Protein AF-A0A1Y4H4N3-F1 (afdb_monomer_lite)

pLDDT: mean 76.47, std 19.6, range [27.7, 98.31]

Secondary structure (DSSP, 8-state):
--SEEEEEE-SSEEEEEESTTGGGTEEEEEEEEE--TTT--EEEEEEEEEESSSTTSHHHHHHHHHTTHHHHHHHHHHHHHHHTT-SSPPPSEEEEEEE-GGGSTTSS--EEEEEEEEE-SSSSEEEEEEEEEEEE-TTS-EEEPTTPPPEEEEEEE-HHHHHHHHHHHHHHHHHHHHHHHTSTT-----TTS----PPP--PPPPPP------SEEEEEEESSSSSTTPPEEE-S-HHHHHHHHHHHHHHHHHTS-EEE-HHHHHHHHHHHHHT-SEEEEEEEEESS-TT-EEEEEEEEEE--

Radius of gyration: 23.4 Å; chains: 1; bounding box: 65×64×58 Å

Structure (mmCIF, N/CA/C/O backbone):
data_AF-A0A1Y4H4N3-F1
#
_entry.id   AF-A0A1Y4H4N3-F1
#
loop_
_atom_site.group_PDB
_atom_site.id
_atom_site.type_symbol
_atom_site.label_atom_id
_atom_site.label_alt_id
_atom_site.label_comp_id
_atom_site.label_asym_id
_atom_site.label_entity_id
_atom_site.label_seq_id
_atom_site.pdbx_PDB_ins_code
_atom_site.Cartn_x
_atom_site.Cartn_y
_atom_site.Cartn_z
_atom_site.occupancy
_atom_site.B_iso_or_equiv
_atom_site.auth_seq_id
_atom_site.auth_comp_id
_atom_site.auth_asym_id
_atom_site.auth_atom_id
_atom_site.pdbx_PDB_model_num
ATOM 1 N N . MET A 1 1 ? -13.561 9.405 -18.057 1.00 38.50 1 MET A N 1
ATOM 2 C CA . MET A 1 1 ? -12.371 8.625 -17.640 1.00 38.50 1 MET A CA 1
ATOM 3 C C . MET A 1 1 ? -12.570 8.293 -16.163 1.00 38.50 1 MET A C 1
ATOM 5 O O . MET A 1 1 ? -13.018 9.188 -15.460 1.00 38.50 1 MET A O 1
ATOM 9 N N . LYS A 1 2 ? -12.389 7.047 -15.693 1.00 42.72 2 LYS A N 1
ATOM 10 C CA . LYS A 1 2 ? -12.626 6.727 -14.267 1.00 42.72 2 LYS A CA 1
ATOM 11 C C . LYS A 1 2 ? -11.655 7.531 -13.389 1.00 42.72 2 LYS A C 1
ATOM 13 O O . LYS A 1 2 ? -10.465 7.555 -13.674 1.00 42.72 2 LYS A O 1
ATOM 18 N N . GLU A 1 3 ? -12.163 8.174 -12.338 1.00 61.72 3 GLU A N 1
ATOM 19 C CA . GLU A 1 3 ? -11.374 9.007 -11.405 1.00 61.72 3 GLU A CA 1
ATOM 20 C C . GLU A 1 3 ? -10.505 8.190 -10.426 1.00 61.72 3 GLU A C 1
ATOM 22 O O . GLU A 1 3 ? -9.708 8.748 -9.673 1.00 61.72 3 GLU A O 1
ATOM 27 N N . HIS A 1 4 ? -10.648 6.862 -10.426 1.00 71.12 4 HIS A N 1
ATOM 28 C CA . HIS A 1 4 ? -9.949 5.938 -9.536 1.00 71.12 4 HIS A CA 1
ATOM 29 C C . HIS A 1 4 ? -9.260 4.817 -10.328 1.00 71.12 4 HIS A C 1
ATOM 31 O O . HIS A 1 4 ? -9.762 4.366 -11.358 1.00 71.12 4 HIS A O 1
ATOM 37 N N . LEU A 1 5 ? -8.111 4.372 -9.820 1.00 75.06 5 LEU A N 1
ATOM 38 C CA . LEU A 1 5 ? -7.257 3.318 -10.376 1.00 75.06 5 LEU A CA 1
ATOM 39 C C . LEU A 1 5 ? -7.666 1.920 -9.896 1.00 75.06 5 LEU A C 1
ATOM 41 O O . LEU A 1 5 ? -7.438 0.930 -10.585 1.00 75.06 5 LEU A O 1
ATOM 45 N N . TRP A 1 6 ? -8.272 1.837 -8.713 1.00 89.00 6 TRP A N 1
ATOM 46 C CA . TRP A 1 6 ? -8.748 0.591 -8.120 1.00 89.00 6 TRP A CA 1
ATOM 47 C C . TRP A 1 6 ? -9.879 0.874 -7.133 1.00 89.00 6 TRP A C 1
ATOM 49 O O . TRP A 1 6 ? -9.906 1.933 -6.501 1.00 89.00 6 TRP A O 1
ATOM 59 N N . GLU A 1 7 ? -10.808 -0.065 -6.994 1.00 90.62 7 GLU A N 1
ATOM 60 C CA . GLU A 1 7 ? -11.868 -0.011 -5.993 1.00 90.62 7 GLU A CA 1
ATOM 61 C C . GLU A 1 7 ? -12.216 -1.410 -5.486 1.00 90.62 7 GLU A C 1
ATOM 63 O O . GLU A 1 7 ? -12.102 -2.394 -6.215 1.00 90.62 7 GLU A O 1
ATOM 68 N N . VAL A 1 8 ? -12.673 -1.484 -4.239 1.00 88.94 8 VAL A N 1
ATOM 69 C CA . VAL A 1 8 ? -13.230 -2.701 -3.647 1.00 88.94 8 VAL A CA 1
ATOM 70 C C . VAL A 1 8 ? -14.416 -2.352 -2.761 1.00 88.94 8 VAL A C 1
ATOM 72 O O . VAL A 1 8 ? -14.395 -1.352 -2.042 1.00 88.94 8 VAL A O 1
ATOM 75 N N . GLN A 1 9 ? -15.441 -3.199 -2.794 1.00 89.06 9 GLN A N 1
ATOM 76 C CA . GLN A 1 9 ? -16.693 -3.013 -2.072 1.00 89.06 9 GLN A CA 1
ATOM 77 C C . GLN A 1 9 ? -16.954 -4.214 -1.159 1.00 89.06 9 GLN A C 1
ATOM 79 O O . GLN A 1 9 ? -17.140 -5.336 -1.622 1.00 89.06 9 GLN A O 1
ATOM 84 N N . ALA A 1 10 ? -17.035 -3.958 0.143 1.00 89.25 10 ALA A N 1
ATOM 85 C CA . ALA A 1 10 ? -17.522 -4.899 1.141 1.00 89.25 10 ALA A CA 1
ATOM 86 C C . ALA A 1 10 ? -19.008 -4.639 1.457 1.00 89.25 10 ALA A C 1
ATOM 88 O O . ALA A 1 10 ? -19.635 -3.713 0.942 1.00 89.25 10 ALA A O 1
ATOM 89 N N . ALA A 1 11 ? -19.604 -5.443 2.341 1.00 89.31 11 ALA A N 1
ATOM 90 C CA . ALA A 1 11 ? -21.037 -5.353 2.644 1.00 89.31 11 ALA A CA 1
ATOM 91 C C . ALA A 1 11 ? -21.483 -3.988 3.218 1.00 89.31 11 ALA A C 1
ATOM 93 O O . ALA A 1 11 ? -22.616 -3.561 2.989 1.00 89.31 11 ALA A O 1
ATOM 94 N N . LYS A 1 12 ? -20.608 -3.317 3.981 1.00 93.19 12 LYS A N 1
ATOM 95 C CA . LYS A 1 12 ? -20.896 -2.064 4.712 1.00 93.19 12 LYS A CA 1
ATOM 96 C C . LYS A 1 12 ? -19.786 -1.013 4.595 1.00 93.19 12 LYS A C 1
ATOM 98 O O . LYS A 1 12 ? -19.736 -0.058 5.370 1.00 93.19 12 LYS A O 1
ATOM 103 N N . SER A 1 13 ? -18.856 -1.214 3.672 1.00 95.19 13 SER A N 1
ATOM 104 C CA . SER A 1 13 ? -17.744 -0.298 3.455 1.00 95.19 13 SER A CA 1
ATOM 105 C C . SER A 1 13 ? -17.132 -0.488 2.075 1.00 95.19 13 SER A C 1
ATOM 107 O O . SER A 1 13 ? -17.295 -1.542 1.463 1.00 95.19 13 SER A O 1
ATOM 109 N N . PHE A 1 14 ? -16.404 0.513 1.595 1.00 92.75 14 PHE A N 1
ATOM 110 C CA . PHE A 1 14 ? -15.595 0.404 0.387 1.00 92.75 14 PHE A CA 1
ATOM 111 C C . PHE A 1 14 ? -14.307 1.210 0.505 1.00 92.75 14 PHE A C 1
ATOM 113 O O . PHE A 1 14 ? -14.194 2.110 1.341 1.00 92.75 14 PHE A O 1
ATOM 120 N N . CYS A 1 15 ? -13.345 0.876 -0.350 1.00 94.94 15 CYS A N 1
ATOM 121 C CA . CYS A 1 15 ? -12.112 1.629 -0.532 1.00 94.94 15 CYS A CA 1
ATOM 122 C C . CYS A 1 15 ? -11.922 1.938 -2.018 1.00 94.94 15 CYS A C 1
ATOM 124 O O . CYS A 1 15 ? -12.120 1.063 -2.862 1.00 94.94 15 CYS A O 1
ATOM 126 N N . LYS A 1 16 ? -11.534 3.176 -2.332 1.00 94.31 16 LYS A N 1
ATOM 127 C CA . LYS A 1 16 ? -11.137 3.602 -3.679 1.00 94.31 16 LYS A CA 1
ATOM 128 C C . LYS A 1 16 ? -9.733 4.175 -3.652 1.00 94.31 16 LYS A C 1
ATOM 130 O O . LYS A 1 16 ? -9.434 5.022 -2.816 1.00 94.31 16 LYS A O 1
ATOM 135 N N . MET A 1 17 ? -8.913 3.764 -4.609 1.00 92.31 17 MET A N 1
ATOM 136 C CA . MET A 1 17 ? -7.597 4.334 -4.858 1.00 92.31 17 MET A CA 1
ATOM 137 C C . MET A 1 17 ? -7.683 5.362 -5.983 1.00 92.31 17 MET A C 1
ATOM 139 O O . MET A 1 17 ? -7.986 5.008 -7.122 1.00 92.31 17 MET A O 1
ATOM 143 N N . LYS A 1 18 ? -7.428 6.629 -5.668 1.00 86.69 18 LYS A N 1
ATOM 144 C CA . LYS A 1 18 ? -7.497 7.765 -6.593 1.00 86.69 18 LYS A CA 1
ATOM 145 C C . LYS A 1 18 ? -6.091 8.252 -6.953 1.00 86.69 18 LYS A C 1
ATOM 147 O O . LYS A 1 18 ? -5.116 7.955 -6.259 1.00 86.69 18 LYS A O 1
ATOM 152 N N . LYS A 1 19 ? -5.993 8.984 -8.062 1.00 76.12 19 LYS A N 1
ATOM 153 C CA . LYS A 1 19 ? -4.718 9.452 -8.633 1.00 76.12 19 LYS A CA 1
ATOM 154 C C . LYS A 1 19 ? -4.438 10.944 -8.448 1.00 76.12 19 LYS A C 1
ATOM 156 O O . LYS A 1 19 ? -3.368 11.424 -8.799 1.00 76.12 19 LYS A O 1
ATOM 161 N N . ASP A 1 20 ? -5.397 11.676 -7.902 1.00 78.75 20 ASP A N 1
ATOM 162 C CA . ASP A 1 20 ? -5.381 13.129 -7.729 1.00 78.75 20 ASP A CA 1
ATOM 163 C C . ASP A 1 20 ? -4.242 13.638 -6.831 1.00 78.75 20 ASP A C 1
ATOM 165 O O . ASP A 1 20 ? -3.895 14.811 -6.917 1.00 78.75 20 ASP A O 1
ATOM 169 N N . TRP A 1 21 ? -3.627 12.780 -6.006 1.00 81.56 21 TRP A N 1
ATOM 170 C CA . TRP A 1 21 ? -2.495 13.150 -5.139 1.00 81.56 21 TRP A CA 1
ATOM 171 C C . TRP A 1 21 ? -1.131 12.629 -5.613 1.00 81.56 21 TRP A C 1
ATOM 173 O O . TRP A 1 21 ? -0.135 12.801 -4.905 1.00 81.56 21 TRP A O 1
ATOM 183 N N . LEU A 1 22 ? -1.044 12.039 -6.813 1.00 72.81 22 LEU A N 1
ATOM 184 C CA . LEU A 1 22 ? 0.231 11.545 -7.350 1.00 72.81 22 LEU A CA 1
ATOM 185 C C . LEU A 1 22 ? 1.267 12.661 -7.535 1.00 72.81 22 LEU A C 1
ATOM 187 O O . LEU A 1 22 ? 2.446 12.433 -7.284 1.00 72.81 22 LEU A O 1
ATOM 191 N N . SER A 1 23 ? 0.840 13.879 -7.881 1.00 67.62 23 SER A N 1
ATOM 192 C CA . SER A 1 23 ? 1.694 15.081 -7.951 1.00 67.62 23 SER A CA 1
ATOM 193 C C . SER A 1 23 ? 2.349 15.465 -6.620 1.00 67.62 23 SER A C 1
ATOM 195 O O . SER A 1 23 ? 3.302 16.239 -6.608 1.00 67.62 23 SER A O 1
ATOM 197 N N . HIS A 1 24 ? 1.863 14.917 -5.507 1.00 73.44 24 HIS A N 1
ATOM 198 C CA . HIS A 1 24 ? 2.399 15.110 -4.160 1.00 73.44 24 HIS A CA 1
ATOM 199 C C . HIS A 1 24 ? 3.079 13.847 -3.622 1.00 73.44 24 HIS A C 1
ATOM 201 O O . HIS A 1 24 ? 3.170 13.659 -2.407 1.00 73.44 24 HIS A O 1
ATOM 207 N N . GLU A 1 25 ? 3.505 12.966 -4.528 1.00 75.69 25 GLU A N 1
ATOM 208 C CA . GLU A 1 25 ? 4.183 11.706 -4.231 1.00 75.69 25 GLU A CA 1
ATOM 209 C C . GLU A 1 25 ? 3.362 10.773 -3.324 1.00 75.69 25 GLU A C 1
ATOM 211 O O . GLU A 1 25 ? 3.897 10.076 -2.453 1.00 75.69 25 GLU A O 1
ATOM 216 N N . ARG A 1 26 ? 2.031 10.774 -3.482 1.00 85.50 26 ARG A N 1
ATOM 217 C CA . ARG A 1 26 ? 1.103 10.042 -2.609 1.00 85.50 26 ARG A CA 1
ATOM 218 C C . ARG A 1 26 ? 0.028 9.292 -3.385 1.00 85.50 26 ARG A C 1
ATOM 220 O O . ARG A 1 26 ? -0.532 9.790 -4.355 1.00 85.50 26 ARG A O 1
ATOM 227 N N . ILE A 1 27 ? -0.323 8.113 -2.880 1.00 90.69 27 ILE A N 1
ATOM 228 C CA . ILE A 1 27 ? -1.543 7.399 -3.253 1.00 90.69 27 ILE A CA 1
ATOM 229 C C . ILE A 1 27 ? -2.687 7.907 -2.383 1.00 90.69 27 ILE A C 1
ATOM 231 O O . ILE A 1 27 ? -2.616 7.813 -1.155 1.00 90.69 27 ILE A O 1
ATOM 235 N N . HIS A 1 28 ? -3.745 8.410 -3.015 1.00 92.69 28 HIS A N 1
ATOM 236 C CA . HIS A 1 28 ? -4.961 8.814 -2.323 1.00 92.69 28 HIS A CA 1
ATOM 237 C C . HIS A 1 28 ? -5.890 7.609 -2.148 1.00 92.69 28 HIS A C 1
ATOM 239 O O . HIS A 1 28 ? -6.250 6.942 -3.118 1.00 92.69 28 HIS A O 1
ATOM 245 N N . LEU A 1 29 ? -6.294 7.336 -0.908 1.00 96.06 29 LEU A N 1
ATOM 246 C CA . LEU A 1 29 ? -7.276 6.317 -0.564 1.00 96.06 29 LEU A CA 1
ATOM 247 C C . LEU A 1 29 ? -8.514 6.942 0.078 1.00 96.06 29 LEU A C 1
ATOM 249 O O . LEU A 1 29 ? -8.426 7.590 1.118 1.00 96.06 29 LEU A O 1
ATOM 253 N N . SER A 1 30 ? -9.673 6.669 -0.509 1.00 95.69 30 SER A N 1
ATOM 254 C CA . SER A 1 30 ? -10.982 7.079 -0.007 1.00 95.69 30 SER A CA 1
ATOM 255 C C . SER A 1 30 ? -11.673 5.884 0.632 1.00 95.69 30 SER A C 1
ATOM 257 O O . SER A 1 30 ? -12.038 4.931 -0.062 1.00 95.69 30 SER A O 1
ATOM 259 N N . PHE A 1 31 ? -11.821 5.916 1.955 1.00 98.00 31 PHE A N 1
ATOM 260 C CA . PHE A 1 31 ? -12.537 4.900 2.716 1.00 98.00 31 PHE A CA 1
ATOM 261 C C . PHE A 1 31 ? -13.914 5.417 3.092 1.00 98.00 31 PHE A C 1
ATOM 263 O O . PHE A 1 31 ? -14.038 6.490 3.680 1.00 98.00 31 PHE A O 1
ATOM 270 N N . VAL A 1 32 ? -14.943 4.618 2.829 1.00 95.94 32 VAL A N 1
ATOM 271 C CA . VAL A 1 32 ? -16.321 4.961 3.182 1.00 95.94 32 VAL A CA 1
ATOM 272 C C . VAL A 1 32 ? -16.962 3.811 3.937 1.00 95.94 32 VAL A C 1
ATOM 274 O O . VAL A 1 32 ? -16.859 2.654 3.534 1.00 95.94 32 VAL A O 1
ATOM 277 N N . LYS A 1 33 ? -17.644 4.136 5.033 1.00 96.62 33 LYS A N 1
ATOM 278 C CA . LYS A 1 33 ? -18.530 3.240 5.776 1.00 96.62 33 LYS A CA 1
ATOM 279 C C . LYS A 1 33 ? -19.971 3.640 5.500 1.00 96.62 33 LYS A C 1
ATOM 281 O O . LYS A 1 33 ? -20.293 4.827 5.494 1.00 96.62 33 LYS A O 1
ATOM 286 N N . HIS A 1 34 ? -20.838 2.658 5.301 1.00 94.75 34 HIS A N 1
ATOM 287 C CA . HIS A 1 34 ? -22.254 2.885 5.042 1.00 94.75 34 HIS A CA 1
ATOM 288 C C . HIS A 1 34 ? -23.134 1.826 5.712 1.00 94.75 34 HIS A C 1
ATOM 290 O O . HIS A 1 34 ? -22.679 0.728 6.037 1.00 94.75 34 HIS A O 1
ATOM 296 N N . SER A 1 35 ? -24.424 2.128 5.855 1.00 92.94 35 SER A N 1
ATOM 297 C CA . SER A 1 35 ? -25.395 1.261 6.538 1.00 92.94 35 SER A CA 1
ATOM 298 C C . SER A 1 35 ? -25.610 -0.099 5.854 1.00 92.94 35 SER A C 1
ATOM 300 O O . SER A 1 35 ? -26.009 -1.075 6.494 1.00 92.94 35 SER A O 1
ATOM 302 N N . GLY A 1 36 ? -25.282 -0.185 4.562 1.00 87.94 36 GLY A N 1
ATOM 303 C CA . GLY A 1 36 ? -25.469 -1.377 3.731 1.00 87.94 36 GLY A CA 1
ATOM 304 C C . GLY A 1 36 ? -26.781 -1.326 2.949 1.00 87.94 36 GLY A C 1
ATOM 305 O O . GLY A 1 36 ? -27.540 -0.361 3.032 1.00 87.94 36 GLY A O 1
ATOM 306 N N . LYS A 1 37 ? -27.037 -2.352 2.137 1.00 80.31 37 LYS A N 1
ATOM 307 C CA . LYS A 1 37 ? -28.272 -2.433 1.344 1.00 80.31 37 LYS A CA 1
ATOM 308 C C . LYS A 1 37 ? -29.509 -2.588 2.249 1.00 80.31 37 LYS A C 1
ATOM 310 O O . LYS A 1 37 ? -29.394 -3.217 3.301 1.00 80.31 37 LYS A O 1
ATOM 315 N N . PRO A 1 38 ? -30.684 -2.076 1.832 1.00 81.62 38 PRO A N 1
ATOM 316 C CA . PRO A 1 38 ? -30.957 -1.437 0.536 1.00 81.62 38 PRO A CA 1
ATOM 317 C C . PRO A 1 38 ? -30.680 0.077 0.487 1.00 81.62 38 PRO A C 1
ATOM 319 O O . PRO A 1 38 ? -30.369 0.580 -0.584 1.00 81.62 38 PRO A O 1
ATOM 322 N N . GLU A 1 39 ? -30.743 0.795 1.612 1.00 78.81 39 GLU A N 1
ATOM 323 C CA . GLU A 1 39 ? -30.705 2.272 1.627 1.00 78.81 39 GLU A CA 1
ATOM 324 C C . GLU A 1 39 ? -29.297 2.886 1.511 1.00 78.81 39 GLU A C 1
ATOM 326 O O . GLU A 1 39 ? -29.180 4.066 1.202 1.00 78.81 39 GLU A O 1
ATOM 331 N N . CYS A 1 40 ? -28.237 2.109 1.773 1.00 84.44 40 CYS A N 1
ATOM 332 C CA . CYS A 1 40 ? -26.819 2.466 1.627 1.00 84.44 40 CYS A CA 1
ATOM 333 C C . CYS A 1 40 ? -26.459 3.912 2.031 1.00 84.44 40 CYS A C 1
ATOM 335 O O . CYS A 1 40 ? -25.850 4.657 1.264 1.00 84.44 40 CYS A O 1
ATOM 337 N N . LYS A 1 41 ? -26.810 4.308 3.260 1.00 92.75 41 LYS A N 1
ATOM 338 C CA . LYS A 1 41 ? -26.522 5.647 3.797 1.00 92.75 41 LYS A CA 1
ATOM 339 C C . LYS A 1 41 ? -25.072 5.735 4.257 1.00 92.75 41 LYS A C 1
ATOM 341 O O . LYS A 1 41 ? -24.617 4.863 4.993 1.00 92.75 41 LYS A O 1
ATOM 346 N N . GLN A 1 42 ? -24.361 6.780 3.842 1.00 94.38 42 GLN A N 1
ATOM 347 C CA . GLN A 1 42 ? -22.992 7.053 4.282 1.00 94.38 42 GLN A CA 1
ATOM 348 C C . GLN A 1 42 ? -22.966 7.390 5.780 1.00 94.38 42 GLN A C 1
ATOM 350 O O . GLN A 1 42 ? -23.681 8.279 6.228 1.00 94.38 42 GLN A O 1
ATOM 355 N N . GLU A 1 43 ? -22.129 6.685 6.539 1.00 95.00 43 GLU A N 1
ATOM 356 C CA . GLU A 1 43 ? -21.972 6.856 7.989 1.00 95.00 43 GLU A CA 1
ATOM 357 C C . GLU A 1 43 ? -20.663 7.564 8.351 1.00 95.00 43 GLU A C 1
ATOM 359 O O . GLU A 1 43 ? -20.628 8.348 9.292 1.00 95.00 43 GLU A O 1
ATOM 364 N N . LEU A 1 44 ? -19.579 7.267 7.628 1.00 95.88 44 LEU A N 1
ATOM 365 C CA . LEU A 1 44 ? -18.256 7.837 7.876 1.00 95.88 44 LEU A CA 1
ATOM 366 C C . LEU A 1 44 ? -17.436 7.821 6.586 1.00 95.88 44 LEU A C 1
ATOM 368 O O . LEU A 1 44 ? -17.511 6.858 5.821 1.00 95.88 44 LEU A O 1
ATOM 372 N N . VAL A 1 45 ? -16.627 8.857 6.380 1.00 96.12 45 VAL A N 1
ATOM 373 C CA . VAL A 1 45 ? -15.648 8.937 5.291 1.00 96.12 45 VAL A CA 1
ATOM 374 C C . VAL A 1 45 ? -14.302 9.315 5.874 1.00 96.12 45 VAL A C 1
ATOM 376 O O . VAL A 1 45 ? -14.216 10.221 6.700 1.00 96.12 45 VAL A O 1
ATOM 379 N N . ILE A 1 46 ? -13.253 8.624 5.437 1.00 96.12 46 ILE A N 1
ATOM 380 C CA . ILE A 1 46 ? -11.878 8.987 5.751 1.00 96.12 46 ILE A CA 1
ATOM 381 C C . ILE A 1 46 ? -11.076 8.976 4.451 1.00 96.12 46 ILE A C 1
ATOM 383 O O . ILE A 1 46 ? -10.818 7.918 3.879 1.00 96.12 46 ILE A O 1
ATOM 387 N N . GLU A 1 47 ? -10.647 10.159 4.018 1.00 93.88 47 GLU A N 1
ATOM 388 C CA . GLU A 1 47 ? -9.663 10.320 2.949 1.00 93.88 47 GLU A CA 1
ATOM 389 C C . GLU A 1 47 ? -8.259 10.263 3.565 1.00 93.88 47 GLU A C 1
ATOM 391 O O . GLU A 1 47 ? -7.934 11.039 4.466 1.00 93.88 47 GLU A O 1
ATOM 396 N N . GLY A 1 48 ? -7.426 9.329 3.116 1.00 92.06 48 GLY A N 1
ATOM 397 C CA . GLY A 1 48 ? -6.067 9.130 3.609 1.00 92.06 48 GLY A CA 1
ATOM 398 C C . GLY A 1 48 ? -5.046 9.053 2.482 1.00 92.06 48 GLY A C 1
ATOM 399 O O . GLY A 1 48 ? -5.384 8.809 1.328 1.00 92.06 48 GLY A O 1
ATOM 400 N N . ALA A 1 49 ? -3.778 9.262 2.827 1.00 90.00 49 ALA A N 1
ATOM 401 C CA . ALA A 1 49 ? -2.665 9.191 1.889 1.00 90.00 49 ALA A CA 1
ATOM 402 C C . ALA A 1 49 ? -1.658 8.137 2.336 1.00 90.00 49 ALA A C 1
ATOM 404 O O . ALA A 1 49 ? -1.295 8.104 3.511 1.00 90.00 49 ALA A O 1
ATOM 405 N N . ILE A 1 50 ? -1.128 7.374 1.386 1.00 92.81 50 ILE A N 1
ATOM 406 C CA . ILE A 1 50 ? 0.098 6.590 1.570 1.00 92.81 50 ILE A CA 1
ATOM 407 C C . ILE A 1 50 ? 1.190 7.271 0.744 1.00 92.81 50 ILE A C 1
ATOM 409 O O . ILE A 1 50 ? 0.956 7.602 -0.418 1.00 92.81 50 ILE A O 1
ATOM 413 N N . LYS A 1 51 ? 2.372 7.508 1.321 1.00 87.12 51 LYS A N 1
ATOM 414 C CA . LYS A 1 51 ? 3.536 7.980 0.547 1.00 87.12 51 LYS A CA 1
ATOM 415 C C . LYS A 1 51 ? 3.874 6.960 -0.542 1.00 87.12 51 LYS A C 1
ATOM 417 O O . LYS A 1 51 ? 3.727 5.766 -0.307 1.00 87.12 51 LYS A O 1
ATOM 422 N N . LEU A 1 52 ? 4.328 7.387 -1.717 1.00 79.56 52 LEU A N 1
ATOM 423 C CA . LEU A 1 52 ? 4.751 6.450 -2.764 1.00 79.56 52 LEU A CA 1
ATOM 424 C C . LEU A 1 52 ? 5.979 5.647 -2.318 1.00 79.56 52 LEU A C 1
ATOM 426 O O . LEU A 1 52 ? 5.939 4.416 -2.295 1.00 79.56 52 LEU A O 1
ATOM 430 N N . ALA A 1 53 ? 7.040 6.350 -1.924 1.00 75.19 53 ALA A N 1
ATOM 431 C CA . ALA A 1 53 ? 8.314 5.775 -1.506 1.00 75.19 53 ALA A CA 1
ATOM 432 C C . ALA A 1 53 ? 8.432 5.637 0.023 1.00 75.19 53 ALA A C 1
ATOM 434 O O . ALA A 1 53 ? 7.599 6.140 0.779 1.00 75.19 53 ALA A O 1
ATOM 435 N N . GLY A 1 54 ? 9.503 4.974 0.468 1.00 70.88 54 GLY A N 1
ATOM 436 C CA . GLY A 1 54 ? 9.808 4.740 1.881 1.00 70.88 54 GLY A CA 1
ATOM 437 C C . GLY A 1 54 ? 9.439 3.336 2.361 1.00 70.88 54 GLY A C 1
ATOM 438 O O . GLY A 1 54 ? 8.732 2.582 1.690 1.00 70.88 54 GLY A O 1
ATOM 439 N N . THR A 1 55 ? 9.935 2.974 3.544 1.00 74.69 55 THR A N 1
ATOM 440 C CA . THR A 1 55 ? 9.677 1.666 4.171 1.00 74.69 55 THR A CA 1
ATOM 441 C C . THR A 1 55 ? 8.211 1.497 4.579 1.00 74.69 55 THR A C 1
ATOM 443 O O . THR A 1 55 ? 7.689 0.386 4.549 1.00 74.69 55 THR A O 1
ATOM 446 N N . ASP A 1 56 ? 7.525 2.595 4.885 1.00 82.69 56 ASP A N 1
ATOM 447 C CA . ASP A 1 56 ? 6.084 2.694 5.139 1.00 82.69 56 ASP A CA 1
ATOM 448 C C . ASP A 1 56 ? 5.299 3.195 3.906 1.00 82.69 56 ASP A C 1
ATOM 450 O O . ASP A 1 56 ? 4.148 3.632 4.019 1.00 82.69 56 ASP A O 1
ATOM 454 N N . GLY A 1 57 ? 5.920 3.144 2.723 1.00 87.12 57 GLY A N 1
ATOM 455 C CA . GLY A 1 57 ? 5.361 3.608 1.457 1.00 87.12 57 GLY A CA 1
ATOM 456 C C . GLY A 1 57 ? 4.594 2.541 0.672 1.00 87.12 57 GLY A C 1
ATOM 457 O O . GLY A 1 57 ? 4.736 1.332 0.880 1.00 87.12 57 GLY A O 1
ATOM 458 N N . ALA A 1 58 ? 3.791 3.002 -0.284 1.00 92.38 58 ALA A N 1
ATOM 459 C CA . ALA A 1 58 ? 2.937 2.181 -1.130 1.00 92.38 58 ALA A CA 1
ATOM 460 C C . ALA A 1 58 ? 3.750 1.217 -2.006 1.00 92.38 58 ALA A C 1
ATOM 462 O O . ALA A 1 58 ? 3.370 0.054 -2.137 1.00 92.38 58 ALA A O 1
ATOM 463 N N . VAL A 1 59 ? 4.885 1.658 -2.562 1.00 86.06 59 VAL A N 1
ATOM 464 C CA . VAL A 1 59 ? 5.751 0.803 -3.394 1.00 86.06 59 VAL A CA 1
ATOM 465 C C . VAL A 1 59 ? 6.300 -0.371 -2.580 1.00 86.06 59 VAL A C 1
ATOM 467 O O . VAL A 1 59 ? 6.240 -1.512 -3.039 1.00 86.06 59 VAL A O 1
ATOM 470 N N . ASN A 1 60 ? 6.744 -0.134 -1.339 1.00 87.69 60 ASN A N 1
ATOM 471 C CA . ASN A 1 60 ? 7.192 -1.218 -0.463 1.00 87.69 60 ASN A CA 1
ATOM 472 C C . ASN A 1 60 ? 6.041 -2.169 -0.101 1.00 87.69 60 ASN A C 1
ATOM 474 O O . ASN A 1 60 ? 6.211 -3.386 -0.129 1.00 87.69 60 ASN A O 1
ATOM 478 N N . LEU A 1 61 ? 4.848 -1.642 0.187 1.00 95.06 61 LEU A N 1
ATOM 479 C CA . LEU A 1 61 ? 3.674 -2.484 0.418 1.00 95.06 61 LEU A CA 1
ATOM 480 C C . LEU A 1 61 ? 3.367 -3.378 -0.792 1.00 95.06 61 LEU A C 1
ATOM 482 O O . LEU A 1 61 ? 3.151 -4.579 -0.621 1.00 95.06 61 LEU A O 1
ATOM 486 N N . SER A 1 62 ? 3.383 -2.813 -2.001 1.00 91.25 62 SER A N 1
ATOM 487 C CA . SER A 1 62 ? 3.175 -3.570 -3.237 1.00 91.25 62 SER A CA 1
ATOM 488 C C . SER A 1 62 ? 4.210 -4.688 -3.384 1.00 91.25 62 SER A C 1
ATOM 490 O O . SER A 1 62 ? 3.842 -5.851 -3.565 1.00 91.25 62 SER A O 1
ATOM 492 N N . TYR A 1 63 ? 5.490 -4.378 -3.163 1.00 83.69 63 TYR A N 1
ATOM 493 C CA . TYR A 1 63 ? 6.568 -5.366 -3.154 1.00 83.69 63 TYR A CA 1
ATOM 494 C C . TYR A 1 63 ? 6.316 -6.500 -2.149 1.00 83.69 63 TYR A C 1
ATOM 496 O O . TYR A 1 63 ? 6.413 -7.681 -2.494 1.00 83.69 63 TYR A O 1
ATOM 504 N N . LEU A 1 64 ? 5.948 -6.172 -0.905 1.00 86.12 64 LEU A N 1
ATOM 505 C CA . LEU A 1 64 ? 5.660 -7.172 0.125 1.00 86.12 64 LEU A CA 1
ATOM 506 C C . LEU A 1 64 ? 4.509 -8.099 -0.289 1.00 86.12 64 LEU A C 1
ATOM 508 O O . LEU A 1 64 ? 4.582 -9.304 -0.037 1.00 86.12 64 LEU A O 1
ATOM 512 N N . ILE A 1 65 ? 3.465 -7.561 -0.923 1.00 88.75 65 ILE A N 1
ATOM 513 C CA . ILE A 1 65 ? 2.314 -8.335 -1.405 1.00 88.75 65 ILE A CA 1
ATOM 514 C C . ILE A 1 65 ? 2.735 -9.256 -2.555 1.00 88.75 65 ILE A C 1
ATOM 516 O O . ILE A 1 65 ? 2.559 -10.471 -2.461 1.00 88.75 65 ILE A O 1
ATOM 520 N N . LEU A 1 66 ? 3.320 -8.695 -3.617 1.00 81.19 66 LEU A N 1
ATOM 521 C CA . LEU A 1 66 ? 3.590 -9.408 -4.870 1.00 81.19 66 LEU A CA 1
ATOM 522 C C . LEU A 1 66 ? 4.677 -10.479 -4.731 1.00 81.19 66 LEU A C 1
ATOM 524 O O . LEU A 1 66 ? 4.621 -11.504 -5.404 1.00 81.19 66 LEU A O 1
ATOM 528 N N . THR A 1 67 ? 5.629 -10.293 -3.815 1.00 79.00 67 THR A N 1
ATOM 529 C CA . THR A 1 67 ? 6.658 -11.304 -3.506 1.00 79.00 67 THR A CA 1
ATOM 530 C C . THR A 1 67 ? 6.184 -12.386 -2.531 1.00 79.00 67 THR A C 1
ATOM 532 O O . THR A 1 67 ? 6.947 -13.285 -2.172 1.00 79.00 67 THR A O 1
ATOM 535 N N . GLY A 1 68 ? 4.949 -12.292 -2.026 1.00 80.00 68 GLY A N 1
ATOM 536 C CA . GLY A 1 68 ? 4.421 -13.183 -0.992 1.00 80.00 68 GLY A CA 1
ATOM 537 C C . GLY A 1 68 ? 5.049 -12.984 0.395 1.00 80.00 68 GLY A C 1
ATOM 538 O O . GLY A 1 68 ? 4.735 -13.732 1.324 1.00 80.00 68 GLY A O 1
ATOM 539 N N . ARG A 1 69 ? 5.913 -11.977 0.586 1.00 89.19 69 ARG A N 1
ATOM 540 C CA . ARG A 1 69 ? 6.516 -11.664 1.893 1.00 89.19 69 ARG A CA 1
ATOM 541 C C . ARG A 1 69 ? 5.468 -11.241 2.919 1.00 89.19 69 ARG A C 1
ATOM 543 O O . ARG A 1 69 ? 5.563 -11.657 4.069 1.00 89.19 69 ARG A O 1
ATOM 550 N N . LEU A 1 70 ? 4.438 -10.496 2.514 1.00 92.44 70 LEU A N 1
ATOM 551 C CA . LEU A 1 70 ? 3.357 -10.079 3.409 1.00 92.44 70 LEU A CA 1
ATOM 552 C C . LEU A 1 70 ? 2.594 -11.283 3.980 1.00 92.44 70 LEU A C 1
ATOM 554 O O . LEU A 1 70 ? 2.211 -11.278 5.147 1.00 92.44 70 LEU A O 1
ATOM 558 N N . ARG A 1 71 ? 2.429 -12.352 3.189 1.00 91.50 71 ARG A N 1
ATOM 559 C CA . ARG A 1 71 ? 1.840 -13.610 3.666 1.00 91.50 71 ARG A CA 1
ATOM 560 C C . ARG A 1 71 ? 2.713 -14.268 4.734 1.00 91.50 71 ARG A C 1
ATOM 562 O O . ARG A 1 71 ? 2.189 -14.652 5.775 1.00 91.50 71 ARG A O 1
ATOM 569 N N . LYS A 1 72 ? 4.031 -14.325 4.525 1.00 92.88 72 LYS A N 1
ATOM 570 C CA . LYS A 1 72 ? 4.971 -14.838 5.539 1.00 92.88 72 LYS A CA 1
ATOM 571 C C . LYS A 1 72 ? 4.932 -13.999 6.820 1.00 92.88 72 LYS A C 1
ATOM 573 O O . LYS A 1 72 ? 4.903 -14.555 7.912 1.00 92.88 72 LYS A O 1
ATOM 578 N N . ILE A 1 73 ? 4.860 -12.669 6.699 1.00 94.62 73 ILE A N 1
ATOM 579 C CA . ILE A 1 73 ? 4.677 -11.760 7.845 1.00 94.62 73 ILE A CA 1
ATOM 580 C C . ILE A 1 73 ? 3.372 -12.087 8.583 1.00 94.62 73 ILE A C 1
ATOM 582 O O . ILE A 1 73 ? 3.370 -12.166 9.808 1.00 94.62 73 ILE A O 1
ATOM 586 N N . ALA A 1 74 ? 2.278 -12.329 7.858 1.00 95.31 74 ALA A N 1
ATOM 587 C CA . ALA A 1 74 ? 0.999 -12.690 8.462 1.00 95.31 74 ALA A CA 1
ATOM 588 C C . ALA A 1 74 ? 1.056 -14.017 9.229 1.00 95.31 74 ALA A C 1
ATOM 590 O O . ALA A 1 74 ? 0.528 -14.102 10.336 1.00 95.31 74 ALA A O 1
ATOM 591 N N . GLU A 1 75 ? 1.703 -15.038 8.669 1.00 94.81 75 GLU A N 1
ATOM 592 C CA . GLU A 1 75 ? 1.895 -16.339 9.320 1.00 94.81 75 GLU A CA 1
ATOM 593 C C . GLU A 1 75 ? 2.725 -16.202 10.607 1.00 94.81 75 GLU A C 1
ATOM 595 O O . GLU A 1 75 ? 2.308 -16.694 11.658 1.00 94.81 75 GLU A O 1
ATOM 600 N N . MET A 1 76 ? 3.838 -15.458 10.560 1.00 95.75 76 MET A N 1
ATOM 601 C CA . MET A 1 76 ? 4.668 -15.183 11.741 1.00 95.75 76 MET A CA 1
ATOM 602 C C . MET A 1 76 ? 3.890 -14.426 12.823 1.00 95.75 76 MET A C 1
ATOM 604 O O . MET A 1 76 ? 3.829 -14.877 13.964 1.00 95.75 76 MET A O 1
ATOM 608 N N . LYS A 1 77 ? 3.214 -13.327 12.468 1.00 95.06 77 LYS A N 1
ATOM 609 C CA . LYS A 1 77 ? 2.465 -12.517 13.441 1.00 95.06 77 LYS A CA 1
ATOM 610 C C . LYS A 1 77 ? 1.275 -13.257 14.049 1.00 95.06 77 LYS A C 1
ATOM 612 O O . LYS A 1 77 ? 0.972 -13.057 15.220 1.00 95.06 77 LYS A O 1
ATOM 617 N N . LYS A 1 78 ? 0.607 -14.135 13.292 1.00 94.31 78 LYS A N 1
ATOM 618 C CA . LYS A 1 78 ? -0.446 -15.012 13.836 1.00 94.31 78 LYS A CA 1
ATOM 619 C C . LYS A 1 78 ? 0.112 -15.962 14.895 1.00 94.31 78 LYS A C 1
ATOM 621 O O . LYS A 1 78 ? -0.526 -16.146 15.928 1.00 94.31 78 LYS A O 1
ATOM 626 N N . LYS A 1 79 ? 1.294 -16.535 14.651 1.00 94.69 79 LYS A N 1
ATOM 627 C CA . LYS A 1 79 ? 1.975 -17.403 15.615 1.00 94.69 79 LYS A CA 1
ATOM 628 C C . LYS A 1 79 ? 2.354 -16.634 16.883 1.00 94.69 79 LYS A C 1
ATOM 630 O O . LYS A 1 79 ? 1.995 -17.066 17.972 1.00 94.69 79 LYS A O 1
ATOM 635 N N . GLU A 1 80 ? 2.974 -15.464 16.740 1.00 94.94 80 GLU A N 1
ATOM 636 C CA . GLU A 1 80 ? 3.332 -14.608 17.880 1.00 94.94 80 GLU A CA 1
ATOM 637 C C . GLU A 1 80 ? 2.109 -14.177 18.701 1.00 94.94 80 GLU A C 1
ATOM 639 O O . GLU A 1 80 ? 2.153 -14.186 19.930 1.00 94.94 80 GLU A O 1
ATOM 644 N N . ALA A 1 81 ? 1.005 -13.817 18.041 1.00 93.56 81 ALA A N 1
ATOM 645 C CA . ALA A 1 81 ? -0.230 -13.443 18.723 1.00 93.56 81 ALA A CA 1
ATOM 646 C C . ALA A 1 81 ? -0.813 -14.621 19.519 1.00 93.56 81 ALA A C 1
ATOM 648 O O . ALA A 1 81 ? -1.260 -14.431 20.649 1.00 93.56 81 ALA A O 1
ATOM 649 N N . ALA A 1 82 ? -0.765 -15.841 18.971 1.00 93.06 82 ALA A N 1
ATOM 650 C CA . ALA A 1 82 ? -1.197 -17.044 19.677 1.00 93.06 82 ALA A CA 1
ATOM 651 C C . ALA A 1 82 ? -0.311 -17.344 20.899 1.00 93.06 82 ALA A C 1
ATOM 653 O O . ALA A 1 82 ? -0.835 -17.608 21.980 1.00 93.06 82 ALA A O 1
ATOM 654 N N . GLU A 1 83 ? 1.013 -17.238 20.755 1.00 95.06 83 GLU A N 1
ATOM 655 C CA . GLU A 1 83 ? 1.979 -17.419 21.850 1.00 95.06 83 GLU A CA 1
ATOM 656 C C . GLU A 1 83 ? 1.775 -16.392 22.974 1.00 95.06 83 GLU A C 1
ATOM 658 O O . GLU A 1 83 ? 1.810 -16.741 24.152 1.00 95.06 83 GLU A O 1
ATOM 663 N N . LYS A 1 84 ? 1.490 -15.134 22.619 1.00 94.44 84 LYS A N 1
ATOM 664 C CA . LYS A 1 84 ? 1.208 -14.043 23.567 1.00 94.44 84 LYS A CA 1
ATOM 665 C C . LYS A 1 84 ? -0.246 -14.016 24.060 1.00 94.44 84 LYS A C 1
ATOM 667 O O . LYS A 1 84 ? -0.615 -13.087 24.774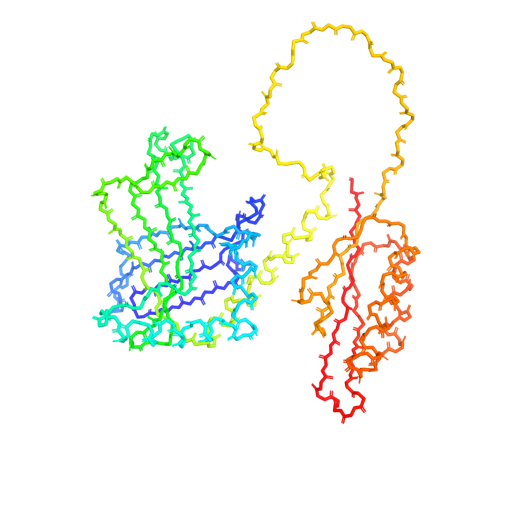 1.00 94.44 84 LYS A O 1
ATOM 672 N N . GLN A 1 85 ? -1.081 -14.981 23.656 1.00 91.50 85 GLN A N 1
ATOM 673 C CA . GLN A 1 85 ? -2.525 -15.025 23.939 1.00 91.50 85 GLN A CA 1
ATOM 674 C C . GLN A 1 85 ? -3.257 -13.712 23.596 1.00 91.50 85 GLN A C 1
ATOM 676 O O . GLN A 1 85 ? -4.215 -13.300 24.254 1.00 91.50 85 GLN A O 1
ATOM 681 N N . GLN A 1 86 ? -2.802 -13.029 22.547 1.00 90.06 86 GLN A N 1
ATOM 682 C CA . GLN A 1 86 ? -3.382 -11.780 22.081 1.00 90.06 86 GLN A CA 1
ATOM 683 C C . GLN A 1 86 ? -4.638 -12.051 21.257 1.00 90.06 86 GLN A C 1
ATOM 685 O O . GLN A 1 86 ? -4.653 -12.867 20.336 1.00 90.06 86 GLN A O 1
ATOM 690 N N . ARG A 1 87 ? -5.704 -11.299 21.550 1.00 84.88 87 ARG A N 1
ATOM 691 C CA . ARG A 1 87 ? -6.971 -11.389 20.811 1.00 84.88 87 ARG A CA 1
ATOM 692 C C . ARG A 1 87 ? -6.847 -10.937 19.352 1.00 84.88 87 ARG A C 1
ATOM 694 O O . ARG A 1 87 ? -7.602 -11.410 18.506 1.00 84.88 87 ARG A O 1
ATOM 701 N N . TYR A 1 88 ? -5.945 -10.001 19.068 1.00 85.06 88 TYR A N 1
ATOM 702 C CA . TYR A 1 88 ? -5.777 -9.404 17.747 1.00 85.06 88 TYR A CA 1
ATOM 703 C C . TYR A 1 88 ? -4.323 -9.495 17.307 1.00 85.06 88 TYR A C 1
ATOM 705 O O . TYR A 1 88 ? -3.418 -9.273 18.104 1.00 85.06 88 TYR A O 1
ATOM 713 N N . VAL A 1 89 ? -4.129 -9.806 16.028 1.00 92.12 89 VAL A N 1
ATOM 714 C CA . VAL A 1 89 ? -2.812 -9.820 15.394 1.00 92.12 89 VAL A CA 1
ATOM 715 C C . VAL A 1 89 ? -2.394 -8.384 15.096 1.00 92.12 89 VAL A C 1
ATOM 717 O O . VAL A 1 89 ? -3.200 -7.606 14.576 1.00 92.12 89 VAL A O 1
ATOM 720 N N . ASP A 1 90 ? -1.138 -8.050 15.382 1.00 94.38 90 ASP A N 1
ATOM 721 C CA . ASP A 1 90 ? -0.578 -6.749 15.025 1.00 94.38 90 ASP A CA 1
ATOM 722 C C . ASP A 1 90 ? -0.682 -6.485 13.511 1.00 94.38 90 ASP A C 1
ATOM 724 O O . ASP A 1 90 ? -0.581 -7.422 12.709 1.00 94.38 90 ASP A O 1
ATOM 728 N N . PRO A 1 91 ? -0.827 -5.215 13.086 1.00 96.94 91 PRO A N 1
ATOM 729 C CA . PRO A 1 91 ? -0.875 -4.861 11.672 1.00 96.94 91 PRO A CA 1
ATOM 730 C C . PRO A 1 91 ? 0.287 -5.447 10.864 1.00 96.94 91 PRO A C 1
ATOM 732 O O . PRO A 1 91 ? 1.437 -5.414 11.298 1.00 96.94 91 PRO A O 1
ATOM 735 N N . LEU A 1 92 ? 0.004 -5.961 9.669 1.00 97.56 92 LEU A N 1
ATOM 736 C CA . LEU A 1 92 ? 1.008 -6.506 8.749 1.00 97.56 92 LEU A CA 1
ATOM 737 C C . LEU A 1 92 ? 1.861 -5.405 8.121 1.00 97.56 92 LEU A C 1
ATOM 739 O O . LEU A 1 92 ? 3.037 -5.609 7.838 1.00 97.56 92 LEU A O 1
ATOM 743 N N . PHE A 1 93 ? 1.239 -4.250 7.914 1.00 97.88 93 PHE A N 1
ATOM 744 C CA . PHE A 1 93 ? 1.836 -3.041 7.377 1.00 97.88 93 PHE A CA 1
ATOM 745 C C . PHE A 1 93 ? 1.075 -1.840 7.931 1.00 97.88 93 PHE A C 1
ATOM 747 O O . PHE A 1 93 ? -0.150 -1.911 8.072 1.00 97.88 93 PHE A O 1
ATOM 754 N N . THR A 1 94 ? 1.783 -0.749 8.204 1.00 96.75 94 THR A N 1
ATOM 755 C CA . THR A 1 94 ? 1.204 0.541 8.583 1.00 96.75 94 THR A CA 1
ATOM 756 C C . THR A 1 94 ? 1.873 1.661 7.798 1.00 96.75 94 THR A C 1
ATOM 758 O O . THR A 1 94 ? 3.069 1.615 7.528 1.00 96.75 94 THR A O 1
ATOM 761 N N . SER A 1 95 ? 1.089 2.675 7.446 1.00 94.94 95 SER A N 1
ATOM 762 C CA . SER A 1 95 ? 1.572 3.942 6.904 1.00 94.94 95 SER A CA 1
ATOM 763 C C . SER A 1 95 ? 0.892 5.069 7.659 1.00 94.94 95 SER A C 1
ATOM 765 O O . SER A 1 95 ? -0.340 5.131 7.721 1.00 94.94 95 SER A O 1
ATOM 767 N N . MET A 1 96 ? 1.698 5.923 8.282 1.00 91.81 96 MET A N 1
ATOM 768 C CA . MET A 1 96 ? 1.217 7.006 9.131 1.00 91.81 96 MET A CA 1
ATOM 769 C C . MET A 1 96 ? 1.325 8.343 8.409 1.00 91.81 96 MET A C 1
ATOM 771 O O . MET A 1 96 ? 2.254 8.610 7.644 1.00 91.81 96 MET A O 1
ATOM 775 N N . GLY A 1 97 ? 0.375 9.221 8.688 1.00 87.38 97 GLY A N 1
ATOM 776 C CA . GLY A 1 97 ? 0.372 10.568 8.155 1.00 87.38 97 GLY A CA 1
ATOM 777 C C . GLY A 1 97 ? -0.720 11.408 8.785 1.00 87.38 97 GLY A C 1
ATOM 778 O O . GLY A 1 97 ? -1.183 11.152 9.895 1.00 87.38 97 GLY A O 1
ATOM 779 N N . GLY A 1 98 ? -1.137 12.438 8.063 1.00 87.19 98 GLY A N 1
ATOM 780 C CA . GLY A 1 98 ? -2.145 13.346 8.566 1.00 87.19 98 GLY A CA 1
ATOM 781 C C . GLY A 1 98 ? -2.169 14.670 7.829 1.00 87.19 98 GLY A C 1
ATOM 782 O O . GLY A 1 98 ? -1.480 14.861 6.826 1.00 87.19 98 GLY A O 1
ATOM 783 N N . THR A 1 99 ? -2.966 15.583 8.363 1.00 86.56 99 THR A N 1
ATOM 784 C CA . THR A 1 99 ? -3.067 16.965 7.907 1.00 86.56 99 THR A CA 1
ATOM 785 C C . THR A 1 99 ? -2.639 17.867 9.056 1.00 86.56 99 THR A C 1
ATOM 787 O O . THR A 1 99 ? -3.228 17.799 10.131 1.00 86.56 99 THR A O 1
ATOM 790 N N . VAL A 1 100 ? -1.604 18.680 8.838 1.00 86.75 100 VAL A N 1
ATOM 791 C CA . VAL A 1 100 ? -1.196 19.732 9.783 1.00 86.75 100 VAL A CA 1
ATOM 792 C C . VAL A 1 100 ? -2.223 20.864 9.791 1.00 86.75 100 VAL A C 1
ATOM 794 O O . VAL A 1 100 ? -2.896 21.083 8.782 1.00 86.75 100 VAL A O 1
ATOM 797 N N . ALA A 1 101 ? -2.290 21.627 10.885 1.00 83.81 101 ALA A N 1
ATOM 798 C CA . ALA A 1 101 ? -3.245 22.727 11.048 1.00 83.81 101 ALA A CA 1
ATOM 799 C C . ALA A 1 101 ? -3.223 23.725 9.877 1.00 83.81 101 ALA A C 1
ATOM 801 O O . ALA A 1 101 ? -4.273 24.062 9.341 1.00 83.81 101 ALA A O 1
ATOM 802 N N . SER A 1 102 ? -2.042 24.098 9.374 1.00 81.56 102 SER A N 1
ATOM 803 C CA . SER A 1 102 ? -1.907 25.039 8.248 1.00 81.56 102 SER A CA 1
ATOM 804 C C . SER A 1 102 ? -2.490 24.546 6.917 1.00 81.56 102 SER A C 1
ATOM 806 O O . SER A 1 102 ? -2.713 25.349 6.016 1.00 81.56 102 SER A O 1
ATOM 808 N N . ARG A 1 103 ? -2.729 23.236 6.774 1.00 79.81 103 ARG A N 1
ATOM 809 C CA . ARG A 1 103 ? -3.334 22.612 5.583 1.00 79.81 103 ARG A CA 1
ATOM 810 C C . ARG A 1 103 ? -4.755 22.103 5.847 1.00 79.81 103 ARG A C 1
ATOM 812 O O . ARG A 1 103 ? -5.341 21.455 4.982 1.00 79.81 103 ARG A O 1
ATOM 819 N N . SER A 1 104 ? -5.282 22.326 7.048 1.00 81.12 104 SER A N 1
ATOM 820 C CA . SER A 1 104 ? -6.648 21.957 7.410 1.00 81.12 104 SER A CA 1
ATOM 821 C C . SER A 1 104 ? -7.645 22.988 6.881 1.00 81.12 104 SER A C 1
ATOM 823 O O . SER A 1 104 ? -7.302 24.153 6.689 1.00 81.12 104 SER A O 1
ATOM 825 N N . ALA A 1 105 ? -8.888 22.567 6.642 1.00 79.38 105 ALA A N 1
ATOM 826 C CA . ALA A 1 105 ? -9.927 23.457 6.123 1.00 79.38 105 ALA A CA 1
ATOM 827 C C . ALA A 1 105 ? -10.302 24.577 7.111 1.00 79.38 105 ALA A C 1
ATOM 829 O O . ALA A 1 105 ? -10.727 25.647 6.686 1.00 79.38 105 ALA A O 1
ATOM 830 N N . ASP A 1 106 ? -10.139 24.332 8.413 1.00 81.25 106 ASP A N 1
ATOM 831 C CA . ASP A 1 106 ? -10.383 25.310 9.478 1.00 81.25 106 ASP A CA 1
ATOM 832 C C . ASP A 1 106 ? -9.117 26.081 9.892 1.00 81.25 106 ASP A C 1
ATOM 834 O O . ASP A 1 106 ? -9.189 26.974 10.734 1.00 81.25 106 ASP A O 1
ATOM 838 N N . GLY A 1 107 ? -7.958 25.752 9.312 1.00 77.44 107 GLY A N 1
ATOM 839 C CA . GLY A 1 107 ? -6.670 26.377 9.614 1.00 77.44 107 GLY A CA 1
ATOM 840 C C . GLY A 1 107 ? -6.128 26.095 11.020 1.00 77.44 107 GLY A C 1
ATOM 841 O O . GLY A 1 107 ? -5.098 26.659 11.389 1.00 77.44 107 GLY A O 1
ATOM 842 N N . ALA A 1 108 ? -6.789 25.244 11.810 1.00 78.00 108 ALA A N 1
ATOM 843 C CA . ALA A 1 108 ? -6.507 25.072 13.236 1.00 78.00 108 ALA A CA 1
ATOM 844 C C . ALA A 1 108 ? -6.389 23.603 13.660 1.00 78.00 108 ALA A C 1
ATOM 846 O O . ALA A 1 108 ? -5.663 23.290 14.606 1.00 78.00 108 ALA A O 1
ATOM 847 N N . SER A 1 109 ? -7.067 22.685 12.972 1.00 85.94 109 SER A N 1
ATOM 848 C CA . SER A 1 109 ? -7.114 21.279 13.364 1.00 85.94 109 SER A CA 1
ATOM 849 C C . SER A 1 109 ? -5.955 20.476 12.775 1.00 85.94 109 SER A C 1
ATOM 851 O O . SER A 1 109 ? -5.716 20.442 11.569 1.00 85.94 109 SER A O 1
ATOM 853 N N . CYS A 1 110 ? -5.234 19.757 13.632 1.00 91.00 110 CYS A N 1
ATOM 854 C CA . CYS A 1 110 ? -4.308 18.725 13.185 1.00 91.00 110 CYS A CA 1
ATOM 855 C C . CYS A 1 110 ? -5.015 17.365 13.241 1.00 91.00 110 CYS A C 1
ATOM 857 O O . CYS A 1 110 ? -5.641 17.008 14.241 1.00 91.00 110 CYS A O 1
ATOM 859 N N . THR A 1 111 ? -4.946 16.607 12.150 1.00 93.69 111 THR A N 1
ATOM 860 C CA . THR A 1 111 ? -5.595 15.296 12.028 1.00 93.69 111 THR A CA 1
ATOM 861 C C . THR A 1 111 ? -4.543 14.233 11.790 1.00 93.69 111 THR A C 1
ATOM 863 O O . THR A 1 111 ? -3.824 14.299 10.795 1.00 93.69 111 THR A O 1
ATOM 866 N N . PHE A 1 112 ? -4.493 13.222 12.651 1.00 95.62 112 PHE A N 1
ATOM 867 C CA . PHE A 1 112 ? -3.695 12.022 12.428 1.00 95.62 112 PHE A CA 1
ATOM 868 C C . PHE A 1 112 ? -4.488 11.010 11.597 1.00 95.62 112 PHE A C 1
ATOM 870 O O . PHE A 1 112 ? -5.701 10.845 11.780 1.00 95.62 112 PHE A O 1
ATOM 877 N N . ARG A 1 113 ? -3.797 10.315 10.689 1.00 96.00 113 ARG A N 1
ATOM 878 C CA . ARG A 1 113 ? -4.340 9.180 9.942 1.00 96.00 113 ARG A CA 1
ATOM 879 C C . ARG A 1 113 ? -3.344 8.033 9.885 1.00 96.00 113 ARG A C 1
ATOM 881 O O . ARG A 1 113 ? -2.145 8.246 9.734 1.00 96.00 113 ARG A O 1
ATOM 888 N N . GLU A 1 114 ? -3.867 6.817 9.934 1.00 97.06 114 GLU A N 1
ATOM 889 C CA . GLU A 1 114 ? -3.079 5.604 9.738 1.00 97.06 114 GLU A CA 1
ATOM 890 C C . GLU A 1 114 ? -3.802 4.664 8.779 1.00 97.06 114 GLU A C 1
ATOM 892 O O . GLU A 1 114 ? -4.926 4.224 9.042 1.00 97.06 114 GLU A O 1
ATOM 897 N N . PHE A 1 115 ? -3.129 4.331 7.682 1.00 98.19 115 PHE A N 1
ATOM 898 C CA . PHE A 1 115 ? -3.499 3.197 6.854 1.00 98.19 115 PHE A CA 1
ATOM 899 C C . PHE A 1 115 ? -2.834 1.934 7.399 1.00 98.19 115 PHE A C 1
ATOM 901 O O . PHE A 1 115 ? -1.643 1.948 7.709 1.00 98.19 115 PHE A O 1
ATOM 908 N N . ALA A 1 116 ? -3.571 0.829 7.457 1.00 98.19 116 ALA A N 1
ATOM 909 C CA . ALA A 1 116 ? -3.024 -0.457 7.858 1.00 98.19 116 ALA A CA 1
ATOM 910 C C . ALA A 1 116 ? -3.581 -1.619 7.030 1.00 98.19 116 ALA A C 1
ATOM 912 O O . ALA A 1 116 ? -4.760 -1.635 6.672 1.00 98.19 116 ALA A O 1
ATOM 913 N N . VAL A 1 117 ? -2.743 -2.634 6.806 1.00 98.31 117 VAL A N 1
ATOM 914 C CA . VAL A 1 117 ? -3.177 -3.959 6.339 1.00 98.31 117 VAL A CA 1
ATOM 915 C C . VAL A 1 117 ? -3.180 -4.906 7.529 1.00 98.31 117 VAL A C 1
ATOM 917 O O . VAL A 1 117 ? -2.166 -5.056 8.209 1.00 98.31 117 VAL A O 1
ATOM 920 N N . LEU A 1 118 ? -4.315 -5.540 7.798 1.00 97.38 118 LEU A N 1
ATOM 921 C CA . LEU A 1 118 ? -4.523 -6.416 8.951 1.00 97.38 118 LEU A CA 1
ATOM 922 C C . LEU A 1 118 ? -4.818 -7.850 8.500 1.00 97.38 118 LEU A C 1
ATOM 924 O O . LEU A 1 118 ? -5.335 -8.075 7.403 1.00 97.38 118 LEU A O 1
ATOM 928 N N . CYS A 1 119 ? -4.569 -8.814 9.387 1.00 94.31 119 CYS A N 1
ATOM 929 C CA . CYS A 1 119 ? -5.147 -10.151 9.263 1.00 94.31 119 CYS A CA 1
ATOM 930 C C . CYS A 1 119 ? -6.667 -10.075 9.444 1.00 94.31 119 CYS A C 1
ATOM 932 O O . CYS A 1 119 ? -7.141 -9.547 10.453 1.00 94.31 119 CYS A O 1
ATOM 934 N N . GLY A 1 120 ? -7.430 -10.639 8.508 1.00 86.88 120 GLY A N 1
ATOM 935 C CA . GLY A 1 120 ? -8.865 -10.805 8.703 1.00 86.88 120 GLY A CA 1
ATOM 936 C C . GLY A 1 120 ? -9.188 -11.983 9.628 1.00 86.88 120 GLY A C 1
ATOM 937 O O . GLY A 1 120 ? -8.441 -12.958 9.718 1.00 86.88 120 GLY A O 1
ATOM 938 N N . THR A 1 121 ? -10.311 -11.879 10.342 1.00 81.25 121 THR A N 1
ATOM 939 C CA . THR A 1 121 ? -10.883 -12.977 11.145 1.00 81.25 121 THR A CA 1
ATOM 940 C C . THR A 1 121 ? -11.897 -13.798 10.347 1.00 81.25 121 THR A C 1
ATOM 942 O O . THR A 1 121 ? -11.943 -15.014 10.481 1.00 81.25 121 THR A O 1
ATOM 945 N N . ALA A 1 122 ? -12.687 -13.129 9.501 1.00 79.38 122 ALA A N 1
ATOM 946 C CA . ALA A 1 122 ? -13.677 -13.721 8.590 1.00 79.38 122 ALA A CA 1
ATOM 947 C C . ALA A 1 122 ? -13.375 -13.437 7.101 1.00 79.38 122 ALA A C 1
ATOM 949 O O . ALA A 1 122 ? -14.164 -13.766 6.223 1.00 79.38 122 ALA A O 1
ATOM 950 N N . SER A 1 123 ? -12.245 -12.788 6.827 1.00 87.25 123 SER A N 1
ATOM 951 C CA . SER A 1 123 ? -11.682 -12.516 5.497 1.00 87.25 123 SER A CA 1
ATOM 952 C C . SER A 1 123 ? -10.192 -12.841 5.537 1.00 87.25 123 SER A C 1
ATOM 954 O O . SER A 1 123 ? -9.638 -13.034 6.620 1.00 87.25 123 SER A O 1
ATOM 956 N N . GLU A 1 124 ? -9.530 -12.908 4.384 1.00 88.81 124 GLU A N 1
ATOM 957 C CA . GLU A 1 124 ? -8.083 -13.140 4.357 1.00 88.81 124 GLU A CA 1
ATOM 958 C C . GLU A 1 124 ? -7.324 -11.921 4.898 1.00 88.81 124 GLU A C 1
ATOM 960 O O . GLU A 1 124 ? -6.477 -12.052 5.788 1.00 88.81 124 GLU A O 1
ATOM 965 N N . TYR A 1 125 ? -7.697 -10.726 4.431 1.00 96.00 125 TYR A N 1
ATOM 966 C CA . TYR A 1 125 ? -7.095 -9.461 4.838 1.00 96.00 125 TYR A CA 1
ATOM 967 C C . TYR A 1 125 ? -8.152 -8.384 5.074 1.00 96.00 125 TYR A C 1
ATOM 969 O O . TYR A 1 125 ? -9.274 -8.449 4.574 1.00 96.00 125 TYR A O 1
ATOM 977 N N . VAL A 1 126 ? -7.775 -7.355 5.828 1.00 97.50 126 VAL A N 1
ATOM 978 C CA . VAL A 1 126 ? -8.602 -6.164 6.039 1.00 97.50 126 VAL A CA 1
ATOM 979 C C . VAL A 1 126 ? -7.747 -4.928 5.814 1.00 97.50 126 VAL A C 1
ATOM 981 O O . VAL A 1 126 ? -6.700 -4.779 6.444 1.00 97.50 126 VAL A O 1
ATOM 984 N N . LEU A 1 127 ? -8.209 -4.019 4.957 1.00 98.25 127 LEU A N 1
ATOM 985 C CA . LEU A 1 127 ? -7.663 -2.668 4.892 1.00 98.25 127 LEU A CA 1
ATOM 986 C C . LEU A 1 127 ? -8.337 -1.816 5.964 1.00 98.25 127 LEU A C 1
ATOM 988 O O . LEU A 1 127 ? -9.565 -1.806 6.072 1.00 98.25 127 LEU A O 1
ATOM 992 N N . ARG A 1 128 ? -7.546 -1.088 6.747 1.00 97.94 128 ARG A N 1
ATOM 993 C CA . ARG A 1 128 ? -8.045 -0.129 7.731 1.00 97.94 128 ARG A CA 1
ATOM 994 C C . ARG A 1 128 ? -7.541 1.261 7.396 1.00 97.94 128 ARG A C 1
ATOM 996 O O . ARG A 1 128 ? -6.347 1.441 7.185 1.00 97.94 128 ARG A O 1
ATOM 1003 N N . MET A 1 129 ? -8.439 2.235 7.458 1.00 98.19 129 MET A N 1
ATOM 1004 C CA . MET A 1 129 ? -8.071 3.635 7.624 1.00 98.19 129 MET A CA 1
ATOM 1005 C C . MET A 1 129 ? -8.555 4.105 8.989 1.00 98.19 129 MET A C 1
ATOM 1007 O O . MET A 1 129 ? -9.732 3.946 9.317 1.00 98.19 129 MET A O 1
ATOM 1011 N N . LEU A 1 130 ? -7.642 4.649 9.785 1.00 97.69 130 LEU A N 1
ATOM 1012 C CA . LEU A 1 130 ? -7.904 5.228 11.095 1.00 97.69 130 LEU A CA 1
ATOM 1013 C C . LEU A 1 130 ? -7.735 6.742 11.030 1.00 97.69 130 LEU A C 1
ATOM 1015 O O . LEU A 1 130 ? -6.840 7.228 10.343 1.00 97.69 130 LEU A O 1
ATOM 1019 N N . THR A 1 131 ? -8.553 7.478 11.780 1.00 97.00 131 THR A N 1
ATOM 1020 C CA . THR A 1 131 ? -8.363 8.913 11.999 1.00 97.00 131 THR A CA 1
ATOM 1021 C C . THR A 1 131 ? -8.638 9.310 13.447 1.00 97.00 131 THR A C 1
ATOM 1023 O O . THR A 1 131 ? -9.444 8.675 14.134 1.00 97.00 131 THR A O 1
ATOM 1026 N N . CYS A 1 132 ? -7.934 10.334 13.925 1.00 96.62 132 CYS A N 1
ATOM 1027 C CA . CYS A 1 132 ? -8.192 10.998 15.200 1.00 96.62 132 CYS A CA 1
ATOM 1028 C C . CYS A 1 132 ? -7.559 12.397 15.221 1.00 96.62 132 CYS A C 1
ATOM 1030 O O . CYS A 1 132 ? -6.826 12.772 14.301 1.00 96.62 132 CYS A O 1
ATOM 1032 N N . ALA A 1 133 ? -7.795 13.144 16.302 1.00 96.00 133 ALA A N 1
ATOM 1033 C CA . ALA A 1 133 ? -7.040 14.362 16.580 1.00 96.00 133 ALA A CA 1
ATOM 1034 C C . ALA A 1 133 ? -5.531 14.058 16.607 1.00 96.00 133 ALA A C 1
ATOM 1036 O O . ALA A 1 133 ? -5.097 13.070 17.212 1.00 96.00 133 ALA A O 1
ATOM 1037 N N . GLY A 1 134 ? -4.757 14.883 15.910 1.00 94.94 134 GLY A N 1
ATOM 1038 C CA . GLY A 1 134 ? -3.307 14.785 15.818 1.00 94.94 134 GLY A CA 1
ATOM 1039 C C . GLY A 1 134 ? -2.607 16.001 16.413 1.00 94.94 134 GLY A C 1
ATOM 1040 O O . GLY A 1 134 ? -3.228 17.020 16.698 1.00 94.94 134 GLY A O 1
ATOM 1041 N N . GLU A 1 135 ? -1.299 15.888 16.576 1.00 93.00 135 GLU A N 1
ATOM 1042 C CA . GLU A 1 135 ? -0.392 16.970 16.946 1.00 93.00 135 GLU A CA 1
ATOM 1043 C C . GLU A 1 135 ? 0.886 16.857 16.114 1.00 93.00 135 GLU A C 1
ATOM 1045 O O . GLU A 1 135 ? 1.293 15.759 15.720 1.00 93.00 135 GLU A O 1
ATOM 1050 N N . GLN A 1 136 ? 1.483 18.002 15.784 1.00 90.00 136 GLN A N 1
ATOM 1051 C CA . GLN A 1 136 ? 2.698 18.033 14.980 1.00 90.00 136 GLN A CA 1
ATOM 1052 C C . GLN A 1 136 ? 3.911 17.741 15.867 1.00 90.00 136 GLN A C 1
ATOM 1054 O O . GLN A 1 136 ? 4.061 18.324 16.939 1.00 90.00 136 GLN A O 1
ATOM 1059 N N . THR A 1 137 ? 4.783 16.843 15.420 1.00 84.62 137 THR A N 1
ATOM 1060 C CA . THR A 1 137 ? 6.043 16.554 16.107 1.00 84.62 137 THR A CA 1
ATOM 1061 C C . THR A 1 137 ? 7.089 17.610 15.761 1.00 84.62 137 THR A C 1
ATOM 1063 O O . THR A 1 137 ? 7.020 18.262 14.718 1.00 84.62 137 THR A O 1
ATOM 1066 N N . SER A 1 138 ? 8.119 17.738 16.599 1.00 80.94 138 SER A N 1
ATOM 1067 C CA . SER A 1 138 ? 9.262 18.632 16.347 1.00 80.94 138 SER A CA 1
ATOM 1068 C C . SER A 1 138 ? 10.002 18.328 15.037 1.00 80.94 138 SER A C 1
ATOM 1070 O O . SER A 1 138 ? 10.628 19.209 14.462 1.00 80.94 138 SER A O 1
ATOM 1072 N N . THR A 1 139 ? 9.902 17.094 14.541 1.00 77.31 139 THR A N 1
ATOM 1073 C CA . THR A 1 139 ? 10.471 16.635 13.266 1.00 77.31 139 THR A CA 1
ATOM 1074 C C . THR A 1 139 ? 9.544 16.854 12.064 1.00 77.31 139 THR A C 1
ATOM 1076 O O . THR A 1 139 ? 9.825 16.362 10.975 1.00 77.31 139 THR A O 1
ATOM 1079 N N . GLY A 1 140 ? 8.416 17.549 12.248 1.00 73.62 140 GLY A N 1
ATOM 1080 C CA . GLY A 1 140 ? 7.443 17.837 11.191 1.00 73.62 140 GLY A CA 1
ATOM 1081 C C . GLY A 1 140 ? 6.467 16.695 10.877 1.00 73.62 140 GLY A C 1
ATOM 1082 O O . GLY A 1 140 ? 5.634 16.836 9.982 1.00 73.62 140 GLY A O 1
ATOM 1083 N N . GLY A 1 141 ? 6.535 15.579 11.608 1.00 80.88 141 GLY A N 1
ATOM 1084 C CA . GLY A 1 141 ? 5.568 14.483 11.538 1.00 80.88 141 GLY A CA 1
ATOM 1085 C C . GLY A 1 141 ? 4.252 14.814 12.247 1.00 80.88 141 GLY A C 1
ATOM 1086 O O . GLY A 1 141 ? 4.098 15.873 12.849 1.00 80.88 141 GLY A O 1
ATOM 1087 N N . ILE A 1 142 ? 3.287 13.898 12.183 1.00 89.50 142 ILE A N 1
ATOM 1088 C CA . ILE A 1 142 ? 2.018 14.009 12.913 1.00 89.50 142 ILE A CA 1
ATOM 1089 C C . ILE A 1 142 ? 1.838 12.740 13.731 1.00 89.50 142 ILE A C 1
ATOM 1091 O O . ILE A 1 142 ? 1.963 11.637 13.196 1.00 89.50 142 ILE A O 1
ATOM 1095 N N . GLN A 1 143 ? 1.516 12.901 15.008 1.00 92.38 143 GLN A N 1
ATOM 1096 C CA . GLN A 1 143 ? 1.209 11.804 15.920 1.00 92.38 143 GLN A CA 1
ATOM 1097 C C . GLN A 1 143 ? -0.187 11.998 16.529 1.00 92.38 143 GLN A C 1
ATOM 1099 O O . GLN A 1 143 ? -0.700 13.117 16.529 1.00 92.38 143 GLN A O 1
ATOM 1104 N N . PRO A 1 144 ? -0.848 10.934 17.009 1.00 95.06 144 PRO A N 1
ATOM 1105 C CA . PRO A 1 144 ? -2.142 11.064 17.664 1.00 95.06 144 PRO A CA 1
ATOM 1106 C C . PRO A 1 144 ? -2.009 11.796 19.003 1.00 95.06 144 PRO A C 1
ATOM 1108 O O . PRO A 1 144 ? -1.130 11.469 19.799 1.00 95.06 144 PRO A O 1
ATOM 1111 N N . VAL A 1 145 ? -2.940 12.709 19.292 1.00 95.06 145 VAL A N 1
ATOM 1112 C CA . VAL A 1 145 ? -3.052 13.314 20.628 1.00 95.06 145 VAL A CA 1
ATOM 1113 C C . VAL A 1 145 ? -3.368 12.221 21.650 1.00 95.06 145 VAL A C 1
ATOM 1115 O O . VAL A 1 145 ? -4.189 11.327 21.403 1.00 95.06 145 VAL A O 1
ATOM 1118 N N . SER A 1 146 ? -2.726 12.284 22.815 1.00 93.06 146 SER A N 1
ATOM 1119 C CA . SER A 1 146 ? -2.979 11.334 23.900 1.00 93.06 146 SER A CA 1
ATOM 1120 C C . SER A 1 146 ? -4.461 11.324 24.297 1.00 93.06 146 SER A C 1
ATOM 1122 O O . SER A 1 146 ? -5.077 12.369 24.490 1.00 93.06 146 SER A O 1
ATOM 1124 N N . GLY A 1 147 ? -5.058 10.133 24.386 1.00 93.25 147 GLY A N 1
ATOM 1125 C CA . GLY A 1 147 ? -6.480 9.965 24.710 1.00 93.25 147 GLY A CA 1
ATOM 1126 C C . GLY A 1 147 ? -7.462 10.333 23.589 1.00 93.25 147 GLY A C 1
ATOM 1127 O O . GLY A 1 147 ? -8.671 10.253 23.807 1.00 93.25 147 GLY A O 1
ATOM 1128 N N . ALA A 1 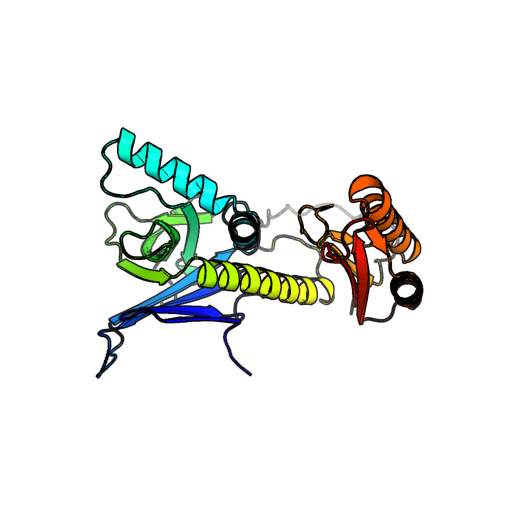148 ? -6.990 10.699 22.389 1.00 93.69 148 ALA A N 1
ATOM 1129 C CA . ALA A 1 148 ? -7.873 11.040 21.279 1.00 93.69 148 ALA A CA 1
ATOM 1130 C C . ALA A 1 14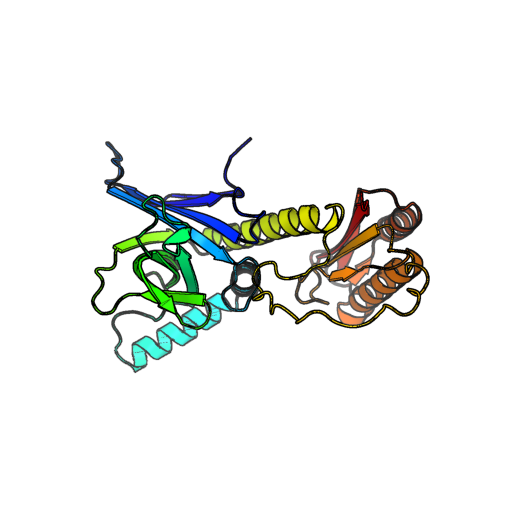8 ? -8.808 9.878 20.913 1.00 93.69 148 ALA A C 1
ATOM 1132 O O . ALA A 1 148 ? -8.385 8.727 20.755 1.00 93.69 148 ALA A O 1
ATOM 1133 N N . LYS A 1 149 ? -10.093 10.195 20.715 1.00 96.00 149 LYS A N 1
ATOM 1134 C CA . LYS A 1 149 ? -11.067 9.241 20.182 1.00 96.00 149 LYS A CA 1
ATOM 1135 C C . LYS A 1 149 ? -10.653 8.852 18.763 1.00 96.00 149 LYS A C 1
ATOM 1137 O O . LYS A 1 149 ? -10.473 9.713 17.905 1.00 96.00 149 LYS A O 1
ATOM 1142 N N . ARG A 1 150 ? -10.506 7.549 18.529 1.00 95.94 150 ARG A N 1
ATOM 1143 C CA . ARG A 1 150 ? -10.117 6.980 17.235 1.00 95.94 150 ARG A CA 1
ATOM 1144 C C . ARG A 1 150 ? -11.341 6.471 16.499 1.00 95.94 150 ARG A C 1
ATOM 1146 O O . ARG A 1 150 ? -12.129 5.708 17.054 1.00 95.94 150 ARG A O 1
ATOM 1153 N N . GLU A 1 151 ? -11.453 6.850 15.238 1.00 97.50 151 GLU A N 1
ATOM 1154 C CA . GLU A 1 151 ? -12.448 6.323 14.314 1.00 97.50 151 GLU A CA 1
ATOM 1155 C C . GLU A 1 151 ? -11.744 5.478 13.260 1.00 97.50 151 GLU A C 1
ATOM 1157 O O . GLU A 1 151 ? -10.599 5.740 12.891 1.00 97.50 151 GLU A O 1
ATOM 1162 N N . SER A 1 152 ? -12.378 4.398 12.814 1.00 97.38 152 SER A N 1
ATOM 1163 C CA . SER A 1 152 ? -11.774 3.494 11.839 1.00 97.38 152 SER A CA 1
ATOM 1164 C C . SER A 1 152 ? -12.812 2.930 10.890 1.00 97.38 152 SER A C 1
ATOM 1166 O O . SER A 1 152 ? -13.899 2.525 11.306 1.00 97.38 152 SER A O 1
ATOM 1168 N N . ILE A 1 153 ? -12.438 2.852 9.618 1.00 98.25 153 ILE A N 1
ATOM 1169 C CA . ILE A 1 153 ? -13.178 2.127 8.590 1.00 98.25 153 ILE A CA 1
ATOM 1170 C C . ILE A 1 153 ? -12.379 0.877 8.249 1.00 98.25 153 ILE A C 1
ATOM 1172 O O . ILE A 1 153 ? -11.187 0.956 7.958 1.00 98.25 153 ILE A O 1
ATOM 1176 N N . PHE A 1 154 ? -13.051 -0.270 8.288 1.00 97.19 154 PHE A N 1
ATOM 1177 C CA . PHE A 1 154 ? -12.491 -1.570 7.942 1.00 97.19 154 PHE A CA 1
ATOM 1178 C C . PHE A 1 154 ? -13.112 -2.048 6.635 1.00 97.19 154 PHE A C 1
ATOM 1180 O O . PHE A 1 154 ? -14.337 -2.051 6.495 1.00 97.19 154 PHE A O 1
ATOM 1187 N N . VAL A 1 155 ? -12.276 -2.4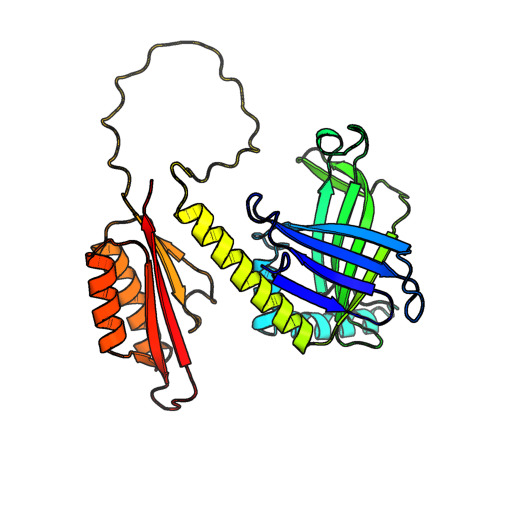70 5.693 1.00 97.00 155 VAL A N 1
ATOM 1188 C CA . VAL A 1 155 ? -12.688 -2.998 4.392 1.00 97.00 155 VAL A CA 1
ATOM 1189 C C . VAL A 1 155 ? -12.096 -4.401 4.250 1.00 97.00 155 VAL A C 1
ATOM 1191 O O . VAL A 1 155 ? -10.905 -4.535 3.961 1.00 97.00 155 VAL A O 1
ATOM 1194 N N . PRO A 1 156 ? -12.887 -5.450 4.541 1.00 95.88 156 PRO A N 1
ATOM 1195 C CA . PRO A 1 156 ? -12.504 -6.836 4.289 1.00 95.88 156 PRO A CA 1
ATOM 1196 C C . PRO A 1 156 ? -12.239 -7.072 2.803 1.00 95.88 156 PRO A C 1
ATOM 1198 O O . PRO A 1 156 ? -13.034 -6.631 1.974 1.00 95.88 156 PRO A O 1
ATOM 1201 N N . ILE A 1 157 ? -11.159 -7.783 2.481 1.00 91.25 157 ILE A N 1
ATOM 1202 C CA . ILE A 1 157 ? -10.758 -8.096 1.104 1.00 91.25 157 ILE A CA 1
ATOM 1203 C C . ILE A 1 157 ? -10.194 -9.521 0.992 1.00 91.25 157 ILE A C 1
ATOM 1205 O O . ILE A 1 157 ? -9.726 -10.104 1.978 1.00 91.25 157 ILE A O 1
ATOM 1209 N N . SER A 1 158 ? -10.229 -10.083 -0.218 1.00 87.44 158 SER A N 1
ATOM 1210 C CA . SER A 1 158 ? -9.550 -11.346 -0.532 1.00 87.44 158 SER A CA 1
ATOM 1211 C C . SER A 1 158 ? -8.050 -11.139 -0.787 1.00 87.44 158 SER A C 1
ATOM 1213 O O . SER A 1 158 ? -7.584 -10.015 -0.994 1.00 87.44 158 SER A O 1
ATOM 1215 N N . ALA A 1 159 ? -7.274 -12.225 -0.821 1.00 84.25 159 ALA A N 1
ATOM 1216 C CA . ALA A 1 159 ? -5.886 -12.183 -1.275 1.00 84.25 159 ALA A CA 1
ATOM 1217 C C . ALA A 1 159 ? -5.773 -11.730 -2.742 1.00 84.25 159 ALA A C 1
ATOM 1219 O O . ALA A 1 159 ? -4.844 -11.001 -3.088 1.00 84.25 159 ALA A O 1
ATOM 1220 N N . GLY A 1 160 ? -6.734 -12.111 -3.593 1.00 79.31 160 GLY A N 1
ATOM 1221 C CA . GLY A 1 160 ? -6.796 -11.672 -4.989 1.00 79.31 160 GLY A CA 1
ATOM 1222 C C . GLY A 1 160 ? -6.981 -10.159 -5.115 1.00 79.31 160 GLY A C 1
ATOM 1223 O O . GLY A 1 160 ? -6.222 -9.504 -5.827 1.00 79.31 160 GLY A O 1
ATOM 1224 N N . ASP A 1 161 ? -7.912 -9.584 -4.348 1.00 84.31 161 ASP A N 1
ATOM 1225 C CA . ASP A 1 161 ? -8.131 -8.132 -4.314 1.00 84.31 161 ASP A CA 1
ATOM 1226 C C . ASP A 1 161 ? -6.894 -7.382 -3.811 1.00 84.31 161 ASP A C 1
ATOM 1228 O O . ASP A 1 161 ? -6.562 -6.314 -4.327 1.00 84.31 161 ASP A O 1
ATOM 1232 N N . LEU A 1 162 ? -6.178 -7.950 -2.832 1.00 89.06 162 LEU A N 1
ATOM 1233 C CA . LEU A 1 162 ? -4.937 -7.375 -2.316 1.00 89.06 162 LEU A CA 1
ATOM 1234 C C . LEU A 1 162 ? -3.826 -7.362 -3.382 1.00 89.06 162 LEU A C 1
ATOM 1236 O O . LEU A 1 162 ? -3.083 -6.386 -3.479 1.00 89.06 162 LEU A O 1
ATOM 1240 N N . VAL A 1 163 ? -3.736 -8.404 -4.215 1.00 82.62 163 VAL A N 1
ATOM 1241 C CA . VAL A 1 163 ? -2.822 -8.436 -5.370 1.00 82.62 163 VAL A CA 1
ATOM 1242 C C . VAL A 1 163 ? -3.226 -7.397 -6.419 1.00 82.62 163 VAL A C 1
ATOM 1244 O O . VAL A 1 163 ? -2.362 -6.678 -6.923 1.00 82.62 163 VAL A O 1
ATOM 1247 N N . CYS A 1 164 ? -4.521 -7.254 -6.720 1.00 75.31 164 CYS A N 1
ATOM 1248 C CA . CYS A 1 164 ? -5.010 -6.208 -7.624 1.00 75.31 164 CYS A CA 1
ATOM 1249 C C . CYS A 1 164 ? -4.683 -4.801 -7.103 1.00 75.31 164 CYS A C 1
ATOM 1251 O O . CYS A 1 164 ? -4.247 -3.952 -7.879 1.00 75.31 164 CYS A O 1
ATOM 1253 N N . PHE A 1 165 ? -4.827 -4.568 -5.796 1.00 89.62 165 PHE A N 1
ATOM 1254 C CA . PHE A 1 165 ? -4.429 -3.317 -5.152 1.00 89.62 165 PHE A CA 1
ATOM 1255 C C . PHE A 1 165 ? -2.925 -3.044 -5.313 1.00 89.62 165 PHE A C 1
ATOM 1257 O O . PHE A 1 165 ? -2.536 -1.950 -5.719 1.00 89.62 165 PHE A O 1
ATOM 1264 N N . ALA A 1 166 ? -2.073 -4.049 -5.085 1.00 86.06 166 ALA A N 1
ATOM 1265 C CA . ALA A 1 166 ? -0.627 -3.932 -5.278 1.00 86.06 166 ALA A CA 1
ATOM 1266 C C . ALA A 1 166 ? -0.245 -3.598 -6.733 1.00 86.06 166 ALA A C 1
ATOM 1268 O O . ALA A 1 166 ? 0.575 -2.710 -6.974 1.00 86.06 166 ALA A O 1
ATOM 1269 N N . LYS A 1 167 ? -0.885 -4.243 -7.716 1.00 77.00 167 LYS A N 1
ATOM 1270 C CA . LYS A 1 167 ? -0.694 -3.922 -9.141 1.00 77.00 167 LYS A CA 1
ATOM 1271 C C . LYS A 1 167 ? -1.156 -2.515 -9.494 1.00 77.00 167 LYS A C 1
ATOM 1273 O O . LYS A 1 167 ? -0.486 -1.823 -10.253 1.00 77.00 167 LYS A O 1
ATOM 1278 N N . ALA A 1 168 ? -2.253 -2.058 -8.900 1.00 82.44 168 ALA A N 1
ATOM 1279 C CA . ALA A 1 168 ? -2.703 -0.689 -9.079 1.00 82.44 168 ALA A CA 1
ATOM 1280 C C . ALA A 1 168 ? -1.666 0.321 -8.550 1.00 82.44 168 ALA A C 1
ATOM 1282 O O . ALA A 1 168 ? -1.443 1.347 -9.192 1.00 82.44 168 ALA A O 1
ATOM 1283 N N . ILE A 1 169 ? -0.995 0.028 -7.429 1.00 88.94 169 ILE A N 1
ATOM 1284 C CA . ILE A 1 169 ? 0.113 0.852 -6.922 1.00 88.94 169 ILE A CA 1
ATOM 1285 C C . ILE A 1 169 ? 1.282 0.891 -7.918 1.00 88.94 169 ILE A C 1
ATOM 1287 O O . ILE A 1 169 ? 1.827 1.969 -8.146 1.00 88.94 169 ILE A O 1
ATOM 1291 N N . GLU A 1 170 ? 1.658 -0.240 -8.533 1.00 82.00 170 GLU A N 1
ATOM 1292 C CA . GLU A 1 170 ? 2.711 -0.259 -9.565 1.00 82.00 170 GLU A CA 1
ATOM 1293 C C . GLU A 1 170 ? 2.348 0.658 -10.745 1.00 82.00 170 GLU A C 1
ATOM 1295 O O . GLU A 1 170 ? 3.177 1.467 -11.160 1.00 82.00 170 GLU A O 1
ATOM 1300 N N . PHE A 1 171 ? 1.098 0.616 -11.228 1.00 76.06 171 PHE A N 1
ATOM 1301 C CA . PHE A 1 171 ? 0.625 1.526 -12.281 1.00 76.06 171 PHE A CA 1
ATOM 1302 C C . PHE A 1 171 ? 0.662 2.997 -11.852 1.00 76.06 171 PHE A C 1
ATOM 1304 O O . PHE A 1 171 ? 1.111 3.856 -12.609 1.00 76.06 171 PHE A O 1
ATOM 1311 N N . ALA A 1 172 ? 0.228 3.294 -10.627 1.00 78.88 172 ALA A N 1
ATOM 1312 C CA . ALA A 1 172 ? 0.228 4.648 -10.085 1.00 78.88 172 ALA A CA 1
ATOM 1313 C C . ALA A 1 172 ? 1.656 5.213 -9.964 1.00 78.88 172 ALA A C 1
ATOM 1315 O O . ALA A 1 172 ? 1.910 6.371 -10.293 1.00 78.88 172 ALA A O 1
ATOM 1316 N N . TYR A 1 173 ? 2.607 4.377 -9.542 1.00 79.75 173 TYR A N 1
ATOM 1317 C CA . TYR A 1 173 ? 4.018 4.743 -9.477 1.00 79.75 173 TYR A CA 1
ATOM 1318 C C . TYR A 1 173 ? 4.625 4.947 -10.872 1.00 79.75 173 TYR A C 1
ATOM 1320 O O . TYR A 1 173 ? 5.379 5.894 -11.074 1.00 79.75 173 TYR A O 1
ATOM 1328 N N . GLN A 1 174 ? 4.256 4.130 -11.861 1.00 68.81 174 GLN A N 1
ATOM 1329 C CA . GLN A 1 174 ? 4.665 4.337 -13.256 1.00 68.81 174 GLN A CA 1
ATOM 1330 C C . GLN A 1 174 ? 4.136 5.660 -13.835 1.00 68.81 174 GLN A C 1
ATOM 1332 O O . GLN A 1 174 ? 4.872 6.358 -14.539 1.00 68.81 174 GLN A O 1
ATOM 1337 N N . GLU A 1 175 ? 2.883 6.025 -13.537 1.00 66.75 175 GLU A N 1
ATOM 1338 C CA . GLU A 1 175 ? 2.295 7.318 -13.925 1.00 66.75 175 GLU A CA 1
ATOM 1339 C C . GLU A 1 175 ? 3.055 8.476 -13.259 1.00 66.75 175 GLU A C 1
ATOM 1341 O O . GLU A 1 175 ? 3.458 9.417 -13.943 1.00 66.75 175 GLU A O 1
ATOM 1346 N N . TYR A 1 176 ? 3.354 8.362 -11.960 1.00 66.62 176 TYR A N 1
ATOM 1347 C CA . TYR A 1 176 ? 4.172 9.334 -11.231 1.00 66.62 176 TYR A CA 1
ATOM 1348 C C . TYR A 1 176 ? 5.573 9.499 -11.834 1.00 66.62 176 TYR A C 1
ATOM 1350 O O . TYR A 1 176 ? 5.976 10.613 -12.160 1.00 66.62 176 TYR A O 1
ATOM 1358 N N . MET A 1 177 ? 6.303 8.400 -12.041 1.00 61.31 177 MET A N 1
ATOM 1359 C CA . MET A 1 177 ? 7.655 8.448 -12.600 1.00 61.31 177 MET A CA 1
ATOM 1360 C C . MET A 1 177 ? 7.652 9.017 -14.017 1.00 61.31 177 MET A C 1
ATOM 1362 O O . MET A 1 177 ? 8.526 9.801 -14.364 1.00 61.31 177 MET A O 1
ATOM 1366 N N . THR A 1 178 ? 6.634 8.698 -14.819 1.00 54.34 178 THR A N 1
ATOM 1367 C CA . THR A 1 178 ? 6.443 9.327 -16.131 1.00 54.34 178 THR A CA 1
ATOM 1368 C C . THR A 1 178 ? 6.309 10.840 -16.005 1.00 54.34 178 THR A C 1
ATOM 1370 O O . THR A 1 178 ? 6.982 11.565 -16.730 1.00 54.34 178 THR A O 1
ATOM 1373 N N . MET A 1 179 ? 5.451 11.316 -15.103 1.00 53.66 179 MET A N 1
ATOM 1374 C CA . MET A 1 179 ? 5.220 12.743 -14.888 1.00 53.66 179 MET A CA 1
ATOM 1375 C C . MET A 1 179 ? 6.494 13.455 -14.418 1.00 53.66 179 MET A C 1
ATOM 1377 O O . MET A 1 179 ? 6.837 14.490 -14.976 1.00 53.66 179 MET A O 1
ATOM 1381 N N . VAL A 1 180 ? 7.217 12.893 -13.446 1.00 50.03 180 VAL A N 1
ATOM 1382 C CA . VAL A 1 180 ? 8.463 13.477 -12.920 1.00 50.03 180 VAL A CA 1
ATOM 1383 C C . VAL A 1 180 ? 9.566 13.508 -13.973 1.00 50.03 180 VAL A C 1
ATOM 1385 O O . VAL A 1 180 ? 10.214 14.532 -14.161 1.00 50.03 180 VAL A O 1
ATOM 1388 N N . CYS A 1 181 ? 9.763 12.406 -14.694 1.00 39.69 181 CYS A N 1
ATOM 1389 C CA . CYS A 1 181 ? 10.796 12.299 -15.722 1.00 39.69 181 CYS A CA 1
ATOM 1390 C C . CYS A 1 181 ? 10.495 13.127 -16.983 1.00 39.69 181 CYS A C 1
ATOM 1392 O O . CYS A 1 181 ? 11.417 13.403 -17.745 1.00 39.69 181 CYS A O 1
ATOM 1394 N N . SER A 1 182 ? 9.239 13.539 -17.185 1.00 35.94 182 SER A N 1
ATOM 1395 C CA . SER A 1 182 ? 8.815 14.385 -18.313 1.00 35.94 182 SER A CA 1
ATOM 1396 C C . SER A 1 182 ? 8.599 15.855 -17.917 1.00 35.94 182 SER A C 1
ATOM 1398 O O . SER A 1 182 ? 8.115 16.634 -18.736 1.00 35.94 182 SER A O 1
ATOM 1400 N N . ALA A 1 183 ? 8.889 16.247 -16.667 1.00 36.38 183 ALA A N 1
ATOM 1401 C CA . ALA A 1 183 ? 8.656 17.608 -16.187 1.00 36.38 183 ALA A CA 1
ATOM 1402 C C . ALA A 1 183 ? 9.869 18.533 -16.454 1.00 36.38 183 ALA A C 1
ATOM 1404 O O . ALA A 1 183 ? 10.964 18.237 -15.961 1.00 36.38 183 ALA A O 1
ATOM 1405 N N . PRO A 1 184 ? 9.692 19.675 -17.153 1.00 30.30 184 PRO A N 1
ATOM 1406 C CA . PRO A 1 184 ? 10.708 20.727 -17.254 1.00 30.30 184 PRO A CA 1
ATOM 1407 C C . PRO A 1 184 ? 11.180 21.179 -15.862 1.00 30.30 184 PRO A C 1
ATOM 1409 O O . PRO A 1 184 ? 10.374 21.638 -15.051 1.00 30.30 184 PRO A O 1
ATOM 1412 N N . GLY A 1 185 ? 12.481 21.069 -15.571 1.00 35.00 185 GLY A N 1
ATOM 1413 C CA . GLY A 1 185 ? 13.099 21.666 -14.376 1.00 35.00 185 GLY A CA 1
ATOM 1414 C C . GLY A 1 185 ? 12.997 20.892 -13.048 1.00 35.00 185 GLY A C 1
ATOM 1415 O O . GLY A 1 185 ? 13.226 21.486 -11.995 1.00 35.00 185 GLY A O 1
ATOM 1416 N N . TYR A 1 186 ? 12.689 19.589 -13.039 1.00 35.53 186 TYR A N 1
ATOM 1417 C CA . TYR A 1 186 ? 12.759 18.788 -11.804 1.00 35.53 186 TYR A CA 1
ATOM 1418 C C . TYR A 1 186 ? 14.223 18.539 -11.376 1.00 35.53 186 TYR A C 1
ATOM 1420 O O . TYR A 1 186 ? 14.934 17.738 -11.985 1.00 35.53 186 TYR A O 1
ATOM 1428 N N . THR A 1 187 ? 14.683 19.218 -10.318 1.00 32.56 187 THR A N 1
ATOM 1429 C CA . THR A 1 187 ? 16.035 19.062 -9.733 1.00 32.56 187 THR A CA 1
ATOM 1430 C C . THR A 1 187 ? 16.114 18.029 -8.603 1.00 32.56 187 THR A C 1
ATOM 1432 O O . THR A 1 187 ? 17.197 17.792 -8.079 1.00 32.56 187 THR A O 1
ATOM 1435 N N . GLY A 1 188 ? 15.009 17.371 -8.232 1.00 33.91 188 GLY A N 1
ATOM 1436 C CA . GLY A 1 188 ? 14.998 16.383 -7.144 1.00 33.91 188 GLY A CA 1
ATOM 1437 C C . GLY A 1 188 ? 15.210 16.971 -5.743 1.00 33.91 188 GLY A C 1
ATOM 1438 O O . GLY A 1 188 ? 15.426 16.219 -4.795 1.00 33.91 188 GLY A O 1
ATOM 1439 N N . GLU A 1 189 ? 15.142 18.295 -5.583 1.00 29.19 189 GLU A N 1
ATOM 1440 C CA . GLU A 1 189 ? 15.272 18.929 -4.273 1.00 29.19 189 GLU A CA 1
ATOM 1441 C C . GLU A 1 189 ? 13.943 18.906 -3.509 1.00 29.19 189 GLU A C 1
ATOM 1443 O O . GLU A 1 189 ? 12.910 19.404 -3.966 1.00 29.19 189 GLU A O 1
ATOM 1448 N N . ASN A 1 190 ? 13.992 18.320 -2.309 1.00 30.80 190 ASN A N 1
ATOM 1449 C CA . ASN A 1 190 ? 12.942 18.385 -1.299 1.00 30.80 190 ASN A CA 1
ATOM 1450 C C . ASN A 1 190 ? 12.503 19.842 -1.082 1.00 30.80 190 ASN A C 1
ATOM 1452 O O . ASN A 1 190 ? 13.238 20.629 -0.490 1.00 30.80 190 ASN A O 1
ATOM 1456 N N . LYS A 1 191 ? 11.268 20.189 -1.461 1.00 34.91 191 LYS A N 1
ATOM 1457 C CA . LYS A 1 191 ? 10.671 21.508 -1.168 1.00 34.91 191 LYS A CA 1
ATOM 1458 C C . LYS A 1 191 ? 10.286 21.719 0.308 1.00 34.91 191 LYS A C 1
ATOM 1460 O O . LYS A 1 191 ? 9.693 22.742 0.626 1.00 34.91 191 LYS A O 1
ATOM 1465 N N . ASP A 1 192 ? 10.632 20.784 1.193 1.00 35.56 192 ASP A N 1
ATOM 1466 C CA . ASP A 1 192 ? 10.337 20.836 2.633 1.00 35.56 192 ASP A CA 1
ATOM 1467 C C . ASP A 1 192 ? 11.608 20.943 3.516 1.00 35.56 192 ASP A C 1
ATOM 1469 O O . ASP A 1 192 ? 11.534 20.748 4.730 1.00 35.56 192 ASP A O 1
ATOM 1473 N N . ALA A 1 193 ? 12.786 21.258 2.958 1.00 27.70 193 ALA A N 1
ATOM 1474 C CA . ALA A 1 193 ? 13.947 21.604 3.786 1.00 27.70 193 ALA A CA 1
ATOM 1475 C C . ALA A 1 193 ? 13.787 23.029 4.368 1.00 27.70 193 ALA A C 1
ATOM 1477 O O . ALA A 1 193 ? 13.412 23.938 3.621 1.00 27.70 193 ALA A O 1
ATOM 1478 N N . PRO A 1 194 ? 14.066 23.265 5.668 1.00 32.59 194 PRO A N 1
ATOM 1479 C CA . PRO A 1 194 ? 14.121 24.615 6.220 1.00 32.59 194 PRO A CA 1
ATOM 1480 C C . PRO A 1 194 ? 15.125 25.454 5.425 1.00 32.59 194 PRO A C 1
ATOM 1482 O O . PRO A 1 194 ? 16.286 25.072 5.291 1.00 32.59 194 PRO A O 1
ATOM 1485 N N . GLN A 1 195 ? 14.677 26.583 4.876 1.00 29.88 195 GLN A N 1
ATOM 1486 C CA . GLN A 1 195 ? 15.581 27.568 4.292 1.00 29.88 195 GLN A CA 1
ATOM 1487 C C . GLN A 1 195 ? 16.339 28.253 5.430 1.00 29.88 195 GLN A C 1
ATOM 1489 O O . GLN A 1 195 ? 15.811 29.166 6.066 1.00 29.88 195 GLN A O 1
ATOM 1494 N N . ASP A 1 196 ? 17.570 27.816 5.689 1.00 30.61 196 ASP A N 1
ATOM 1495 C CA . ASP A 1 196 ? 18.505 28.600 6.488 1.00 30.61 196 ASP A CA 1
ATOM 1496 C C . ASP A 1 196 ? 18.809 29.903 5.736 1.00 30.61 196 ASP A C 1
ATOM 1498 O O . ASP A 1 196 ? 19.327 29.906 4.617 1.00 30.61 196 ASP A O 1
ATOM 1502 N N . GLN A 1 197 ? 18.449 31.033 6.345 1.00 31.66 197 GLN A N 1
ATOM 1503 C CA . GLN A 1 197 ? 18.848 32.352 5.867 1.00 31.66 197 GLN A CA 1
ATOM 1504 C C . GLN A 1 197 ? 20.347 32.531 6.123 1.00 31.66 197 GLN A C 1
ATOM 1506 O O . GLN A 1 197 ? 20.770 32.749 7.258 1.00 31.66 197 GLN A O 1
ATOM 1511 N N . ALA A 1 198 ? 21.154 32.458 5.067 1.00 28.14 198 ALA A N 1
ATOM 1512 C CA . ALA A 1 198 ? 22.551 32.868 5.130 1.00 28.14 198 ALA A CA 1
ATOM 1513 C C . ALA A 1 198 ? 22.651 34.410 5.179 1.00 28.14 198 ALA A C 1
ATOM 1515 O O . ALA A 1 198 ? 21.930 35.093 4.442 1.00 28.14 198 ALA A O 1
ATOM 1516 N N . PRO A 1 199 ? 23.522 34.985 6.029 1.00 30.00 199 PRO A N 1
ATOM 1517 C CA . PRO A 1 199 ? 23.720 36.426 6.100 1.00 30.00 199 PRO A CA 1
ATOM 1518 C C . PRO A 1 199 ? 24.518 36.943 4.894 1.00 30.00 199 PRO A C 1
ATOM 1520 O O . PRO A 1 199 ? 25.342 36.240 4.313 1.00 30.00 199 PRO A O 1
ATOM 1523 N N . ALA A 1 200 ? 24.251 38.196 4.528 1.00 34.75 200 ALA A N 1
ATOM 1524 C CA . ALA A 1 200 ? 24.829 38.880 3.379 1.00 34.75 200 ALA A CA 1
ATOM 1525 C C . ALA A 1 200 ? 26.336 39.156 3.536 1.00 34.75 200 ALA A C 1
ATOM 1527 O O . ALA A 1 200 ? 26.754 39.719 4.549 1.00 34.75 200 ALA A O 1
ATOM 1528 N N . GLY A 1 201 ? 27.117 38.871 2.489 1.00 32.72 201 GLY A N 1
ATOM 1529 C CA . GLY A 1 201 ? 28.465 39.415 2.326 1.00 32.72 201 GLY A CA 1
ATOM 1530 C C . GLY A 1 201 ? 29.363 38.658 1.343 1.00 32.72 201 GLY A C 1
ATOM 1531 O O . GLY A 1 201 ? 29.603 37.474 1.521 1.00 32.72 201 GLY A O 1
ATOM 1532 N N . GLU A 1 202 ? 29.922 39.427 0.402 1.00 30.30 202 GLU A N 1
ATOM 1533 C CA . GLU A 1 202 ? 31.094 39.172 -0.460 1.00 30.30 202 GLU A CA 1
ATOM 1534 C C . GLU A 1 202 ? 30.898 38.480 -1.825 1.00 30.30 202 GLU A C 1
ATOM 1536 O O . GLU A 1 202 ? 30.108 37.563 -2.014 1.00 30.30 202 GLU A O 1
ATOM 1541 N N . ALA A 1 203 ? 31.598 39.051 -2.812 1.00 35.28 203 ALA A N 1
ATOM 1542 C CA . ALA A 1 203 ? 31.365 38.940 -4.247 1.00 35.28 203 ALA A CA 1
ATOM 1543 C C . ALA A 1 203 ? 31.689 37.557 -4.836 1.00 35.28 203 ALA A C 1
ATOM 1545 O O . ALA A 1 203 ? 32.710 36.949 -4.517 1.00 35.28 203 ALA A O 1
ATOM 1546 N N . GLU A 1 204 ? 30.833 37.113 -5.760 1.00 34.97 204 GLU A N 1
ATOM 1547 C CA . GLU A 1 204 ? 30.938 35.834 -6.464 1.00 34.97 204 GLU A CA 1
ATOM 1548 C C . GLU A 1 204 ? 32.190 35.748 -7.363 1.00 34.97 204 GLU A C 1
ATOM 1550 O O . GLU A 1 204 ? 32.427 36.636 -8.192 1.00 34.97 204 GLU A O 1
ATOM 1555 N N . PRO A 1 205 ? 32.970 34.653 -7.291 1.00 37.78 205 PRO A N 1
ATOM 1556 C CA . PRO A 1 205 ? 33.856 34.245 -8.374 1.00 37.78 205 PRO A CA 1
ATOM 1557 C C . PRO A 1 205 ? 33.026 33.888 -9.615 1.00 37.78 205 PRO A C 1
ATOM 1559 O O . PRO A 1 205 ? 31.969 33.270 -9.495 1.00 37.78 205 PRO A O 1
ATOM 1562 N N . GLN A 1 206 ? 33.518 34.243 -10.808 1.00 38.47 206 GLN A N 1
ATOM 1563 C CA . GLN A 1 206 ? 32.881 33.905 -12.087 1.00 38.47 206 GLN A CA 1
ATOM 1564 C C . GLN A 1 206 ? 32.464 32.430 -12.138 1.00 38.47 206 GLN A C 1
ATOM 1566 O O . GLN A 1 206 ? 33.297 31.530 -12.008 1.00 38.47 206 GLN A O 1
ATOM 1571 N N . ALA A 1 207 ? 31.166 32.211 -12.354 1.00 34.41 207 ALA A N 1
ATOM 1572 C CA . ALA A 1 207 ? 30.577 30.891 -12.483 1.00 34.41 207 ALA A CA 1
ATOM 1573 C C . ALA A 1 207 ? 31.271 30.088 -13.603 1.00 34.41 207 ALA A C 1
ATOM 1575 O O . ALA A 1 207 ? 31.483 30.624 -14.699 1.00 34.41 207 ALA A O 1
ATOM 1576 N N . PRO A 1 208 ? 31.611 28.806 -13.373 1.00 38.66 208 PRO A N 1
ATOM 1577 C CA . PRO A 1 208 ? 32.006 27.922 -14.458 1.00 38.66 208 PRO A CA 1
ATOM 1578 C C . PRO A 1 208 ? 30.857 27.819 -15.470 1.00 38.66 208 PRO A C 1
ATOM 1580 O O . PRO A 1 208 ? 29.684 27.902 -15.100 1.00 38.66 208 PRO A O 1
ATOM 1583 N N . ALA A 1 209 ? 31.204 27.663 -16.752 1.00 35.66 209 ALA A N 1
ATOM 1584 C CA . ALA A 1 209 ? 30.239 27.496 -17.836 1.00 35.66 209 ALA A CA 1
ATOM 1585 C C . ALA A 1 209 ? 29.150 26.470 -17.450 1.00 35.66 209 ALA A C 1
ATOM 1587 O O . ALA A 1 209 ? 29.494 25.447 -16.846 1.00 35.66 209 ALA A O 1
ATOM 1588 N N . PRO A 1 210 ? 27.864 26.719 -17.776 1.00 35.12 210 PRO A N 1
ATOM 1589 C CA . PRO A 1 210 ? 26.784 25.816 -17.402 1.00 35.12 210 PRO A CA 1
ATOM 1590 C C . PRO A 1 210 ? 27.106 24.410 -17.902 1.00 35.12 210 PRO A C 1
ATOM 1592 O O . PRO A 1 210 ? 27.344 24.217 -19.096 1.00 35.12 210 PRO A O 1
ATOM 1595 N N . ALA A 1 211 ? 27.142 23.436 -16.992 1.00 39.38 211 ALA A N 1
ATOM 1596 C CA . ALA A 1 211 ? 27.252 22.037 -17.370 1.00 39.38 211 ALA A CA 1
ATOM 1597 C C . ALA A 1 211 ? 26.108 21.712 -18.342 1.00 39.38 211 ALA A C 1
ATOM 1599 O O . ALA A 1 211 ? 24.951 22.008 -18.038 1.00 39.38 211 ALA A O 1
ATOM 1600 N N . GLU A 1 212 ? 26.420 21.140 -19.510 1.00 39.16 212 GLU A N 1
ATOM 1601 C CA . GLU A 1 212 ? 25.400 20.711 -20.468 1.00 39.16 212 GLU A CA 1
ATOM 1602 C C . GLU A 1 212 ? 24.407 19.788 -19.755 1.00 39.16 212 GLU A C 1
ATOM 1604 O O . GLU A 1 212 ? 24.734 18.672 -19.345 1.00 39.16 212 GLU A O 1
ATOM 1609 N N . HIS A 1 213 ? 23.185 20.276 -19.550 1.00 41.00 213 HIS A N 1
ATOM 1610 C CA . HIS A 1 213 ? 22.143 19.483 -18.931 1.00 41.00 213 HIS A CA 1
ATOM 1611 C C . HIS A 1 213 ? 21.764 18.335 -19.883 1.00 41.00 213 HIS A C 1
ATOM 1613 O O . HIS A 1 213 ? 21.499 18.581 -21.063 1.00 41.00 213 HIS A O 1
ATOM 1619 N N . PRO A 1 214 ? 21.717 17.079 -19.397 1.00 45.97 214 PRO A N 1
ATOM 1620 C CA . PRO A 1 214 ? 21.250 15.946 -20.188 1.00 45.97 214 PRO A CA 1
ATOM 1621 C C . PRO A 1 214 ? 19.872 16.254 -20.778 1.00 45.97 214 PRO A C 1
ATOM 1623 O O . PRO A 1 214 ? 18.969 16.612 -20.028 1.00 45.97 214 PRO A O 1
ATOM 1626 N N . ARG A 1 215 ? 19.717 16.121 -22.102 1.00 49.50 215 ARG A N 1
ATOM 1627 C CA . ARG A 1 215 ? 18.482 16.447 -22.846 1.00 49.50 215 ARG A CA 1
ATOM 1628 C C . ARG A 1 215 ? 17.376 15.392 -22.745 1.00 49.50 215 ARG A C 1
ATOM 1630 O O . ARG A 1 215 ? 16.271 15.641 -23.212 1.00 49.50 215 ARG A O 1
ATOM 1637 N N . MET A 1 216 ? 17.630 14.257 -22.088 1.00 54.53 216 MET A N 1
ATOM 1638 C CA . MET A 1 216 ? 16.631 13.203 -21.884 1.00 54.53 216 MET A CA 1
ATOM 1639 C C . MET A 1 216 ? 16.794 12.466 -20.555 1.00 54.53 216 MET A C 1
ATOM 1641 O O . MET A 1 216 ? 17.905 12.348 -20.026 1.00 54.53 216 MET A O 1
ATOM 1645 N N . SER A 1 217 ? 15.690 11.910 -20.054 1.00 59.50 217 SER A N 1
ATOM 1646 C CA . SER A 1 217 ? 15.701 10.914 -18.982 1.00 59.50 217 SER A CA 1
ATOM 1647 C C . SER A 1 217 ? 15.170 9.573 -19.490 1.00 59.50 217 SER A C 1
ATOM 1649 O O . SER A 1 217 ? 14.258 9.513 -20.318 1.00 59.50 217 SER A O 1
ATOM 1651 N N . CYS A 1 218 ? 15.776 8.487 -19.011 1.00 62.78 218 CYS A N 1
ATOM 1652 C CA . CYS A 1 218 ? 15.365 7.130 -19.337 1.00 62.78 218 CYS A CA 1
ATOM 1653 C C . CYS A 1 218 ? 14.930 6.399 -18.069 1.00 62.78 218 CYS A C 1
ATOM 1655 O O . CYS A 1 218 ? 15.650 6.397 -17.071 1.00 62.78 218 CYS A O 1
ATOM 1657 N N . ILE A 1 219 ? 13.761 5.765 -18.113 1.00 64.50 219 ILE A N 1
ATOM 1658 C CA . ILE A 1 219 ? 13.323 4.824 -17.084 1.00 64.50 219 ILE A CA 1
ATOM 1659 C C . ILE A 1 219 ? 13.456 3.424 -17.663 1.00 64.50 219 ILE A C 1
ATOM 1661 O O . ILE A 1 219 ? 12.842 3.108 -18.684 1.00 64.50 219 ILE A O 1
ATOM 1665 N N . VAL A 1 220 ? 14.223 2.581 -16.980 1.00 65.19 220 VAL A N 1
ATOM 1666 C CA . VAL A 1 220 ? 14.361 1.164 -17.308 1.00 65.19 220 VAL A CA 1
ATOM 1667 C C . VAL A 1 220 ? 13.740 0.345 -16.187 1.00 65.19 220 VAL A C 1
ATOM 1669 O O . VAL A 1 220 ? 14.097 0.520 -15.025 1.00 65.19 220 VAL A O 1
ATOM 1672 N N . TRP A 1 221 ? 12.809 -0.551 -16.504 1.00 65.62 221 TRP A N 1
ATOM 1673 C CA . TRP A 1 221 ? 12.246 -1.486 -15.527 1.00 65.62 221 TRP A CA 1
ATOM 1674 C C . TRP A 1 221 ? 12.228 -2.898 -16.083 1.00 65.62 221 TRP A C 1
ATOM 1676 O O . TRP A 1 221 ? 12.030 -3.111 -17.276 1.00 65.62 221 TRP A O 1
ATOM 1686 N N . GLU A 1 222 ? 12.459 -3.869 -15.210 1.00 67.06 222 GLU A N 1
ATOM 1687 C CA . GLU A 1 222 ? 12.588 -5.269 -15.586 1.00 67.06 222 GLU A CA 1
ATOM 1688 C C . GLU A 1 222 ? 11.702 -6.149 -14.708 1.00 67.06 222 GLU A C 1
ATOM 1690 O O . GLU A 1 222 ? 11.455 -5.832 -13.547 1.00 67.06 222 GLU A O 1
ATOM 1695 N N . THR A 1 223 ? 11.205 -7.253 -15.261 1.00 59.25 223 THR A N 1
ATOM 1696 C CA . THR A 1 223 ? 10.317 -8.183 -14.541 1.00 59.25 223 THR A CA 1
ATOM 1697 C C . THR A 1 223 ? 10.987 -9.521 -14.208 1.00 59.25 223 THR A C 1
ATOM 1699 O O . THR A 1 223 ? 10.312 -10.452 -13.775 1.00 59.25 223 THR A O 1
ATOM 1702 N N . GLY A 1 224 ? 12.293 -9.652 -14.449 1.00 57.75 224 GLY A N 1
ATOM 1703 C CA . GLY A 1 224 ? 13.103 -10.853 -14.226 1.00 57.75 224 GLY A CA 1
ATOM 1704 C C . GLY A 1 224 ? 13.833 -10.901 -12.874 1.00 57.75 224 GLY A C 1
ATOM 1705 O O . GLY A 1 224 ? 14.517 -11.889 -12.585 1.00 57.75 224 GLY A O 1
ATOM 1706 N N . GLY A 1 225 ? 13.691 -9.876 -12.029 1.00 58.00 225 GLY A N 1
ATOM 1707 C CA . GLY A 1 225 ? 14.263 -9.815 -10.683 1.00 58.00 225 GLY A CA 1
ATOM 1708 C C . GLY A 1 225 ? 15.777 -9.586 -10.668 1.00 58.00 225 GLY A C 1
ATOM 1709 O O . GLY A 1 225 ? 16.486 -10.251 -9.911 1.00 58.00 225 GLY A O 1
ATOM 1710 N N . ILE A 1 226 ? 16.270 -8.713 -11.547 1.00 58.47 226 ILE A N 1
ATOM 1711 C CA . ILE A 1 226 ? 17.606 -8.097 -11.517 1.00 58.47 226 ILE A CA 1
ATOM 1712 C C . ILE A 1 226 ? 17.626 -6.907 -10.563 1.00 58.47 226 ILE A C 1
ATOM 1714 O O . ILE A 1 226 ? 18.577 -6.747 -9.807 1.00 58.47 226 ILE A O 1
ATOM 1718 N N . THR A 1 227 ? 16.589 -6.071 -10.599 1.00 52.41 227 THR A N 1
ATOM 1719 C CA . THR A 1 227 ? 16.474 -4.871 -9.755 1.00 52.41 227 THR A CA 1
ATOM 1720 C C . THR A 1 227 ? 15.423 -5.051 -8.667 1.00 52.41 227 THR A C 1
ATOM 1722 O O . THR A 1 227 ? 14.889 -4.075 -8.147 1.00 52.41 227 THR A O 1
ATOM 1725 N N . ASP A 1 228 ? 15.071 -6.304 -8.362 1.00 49.97 228 ASP A N 1
ATOM 1726 C CA . ASP A 1 228 ? 13.933 -6.657 -7.509 1.00 49.97 228 ASP A CA 1
ATOM 1727 C C . ASP A 1 228 ? 12.603 -6.029 -7.985 1.00 49.97 228 ASP A C 1
ATOM 1729 O O . ASP A 1 228 ? 11.693 -5.797 -7.189 1.00 49.97 228 ASP A O 1
ATOM 1733 N N . GLY A 1 229 ? 12.485 -5.758 -9.295 1.00 45.94 229 GLY A N 1
ATOM 1734 C CA . GLY A 1 229 ? 11.323 -5.108 -9.909 1.00 45.94 229 GLY A CA 1
ATOM 1735 C C . GLY A 1 229 ? 11.286 -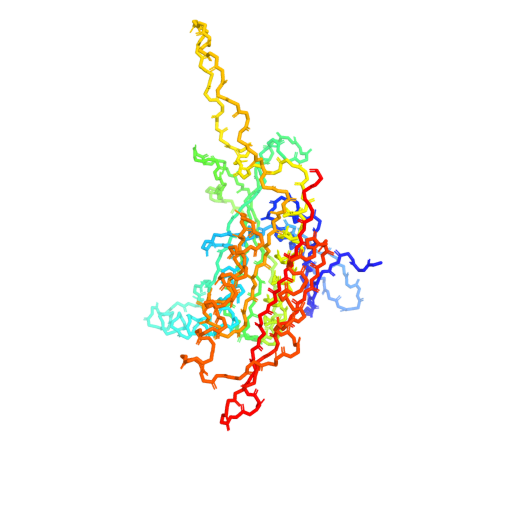3.583 -9.756 1.00 45.94 229 GLY A C 1
ATOM 1736 O O . GLY A 1 229 ? 10.300 -2.956 -10.145 1.00 45.94 229 GLY A O 1
ATOM 1737 N N . LEU A 1 230 ? 12.337 -2.965 -9.206 1.00 43.78 230 LEU A N 1
ATOM 1738 C CA . LEU A 1 230 ? 12.418 -1.514 -9.046 1.00 43.78 230 LEU A CA 1
ATOM 1739 C C . LEU A 1 230 ? 12.875 -0.845 -10.356 1.00 43.78 230 LEU A C 1
ATOM 1741 O O . LEU A 1 230 ? 13.908 -1.237 -10.911 1.00 43.78 230 LEU A O 1
ATOM 1745 N N . PRO A 1 231 ? 12.155 0.175 -10.857 1.00 52.69 231 PRO A N 1
ATOM 1746 C CA . PRO A 1 231 ? 12.600 0.962 -12.002 1.00 52.69 231 PRO A CA 1
ATOM 1747 C C . PRO A 1 231 ? 13.891 1.725 -11.688 1.00 52.69 231 PRO A C 1
ATOM 1749 O O . PRO A 1 231 ? 14.029 2.303 -10.610 1.00 52.69 231 PRO A O 1
ATOM 1752 N N . GLN A 1 232 ? 14.811 1.783 -12.64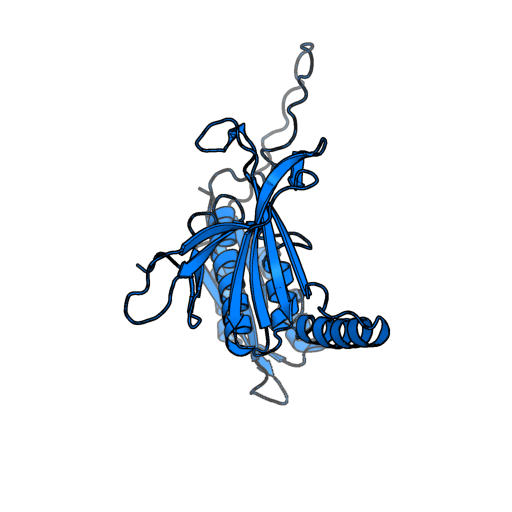7 1.00 59.81 232 GLN A N 1
ATOM 1753 C CA . GLN A 1 232 ? 16.011 2.610 -12.586 1.00 59.81 232 GLN A CA 1
ATOM 1754 C C . GLN A 1 232 ? 15.841 3.845 -13.467 1.00 59.81 232 GLN A C 1
ATOM 1756 O O . GLN A 1 232 ? 15.585 3.734 -14.667 1.00 59.81 232 GLN A O 1
ATOM 1761 N N . ALA A 1 233 ? 15.997 5.023 -12.863 1.00 55.12 233 ALA A N 1
ATOM 1762 C CA . ALA A 1 233 ? 16.112 6.278 -13.590 1.00 55.12 233 ALA A CA 1
ATOM 1763 C C . ALA A 1 233 ? 17.575 6.489 -13.995 1.00 55.12 233 ALA A C 1
ATOM 1765 O O . ALA A 1 233 ? 18.467 6.515 -13.148 1.00 55.12 233 ALA A O 1
ATOM 1766 N N . ILE A 1 234 ? 17.815 6.644 -15.293 1.00 65.75 234 ILE A N 1
ATOM 1767 C CA . ILE A 1 234 ? 19.137 6.849 -15.876 1.00 65.75 234 ILE A CA 1
ATOM 1768 C C . ILE A 1 234 ? 19.127 8.217 -16.550 1.00 65.75 234 ILE A C 1
ATOM 1770 O O . ILE A 1 234 ? 18.366 8.460 -17.491 1.00 65.75 234 ILE A O 1
ATOM 1774 N N . LYS A 1 235 ? 19.976 9.120 -16.056 1.00 57.59 235 LYS A N 1
ATOM 1775 C CA . LYS A 1 235 ? 20.201 10.444 -16.640 1.00 57.59 235 LYS A CA 1
ATOM 1776 C C . LYS A 1 235 ? 21.576 10.450 -17.307 1.00 57.59 235 LYS A C 1
ATOM 1778 O O . LYS A 1 235 ? 22.572 10.742 -16.653 1.00 57.59 235 LYS A O 1
ATOM 1783 N N . HIS A 1 236 ? 21.635 10.052 -18.576 1.00 57.91 236 HIS A N 1
ATOM 1784 C CA . HIS A 1 236 ? 22.888 9.951 -19.329 1.00 57.91 236 HIS A CA 1
ATOM 1785 C C . HIS A 1 236 ? 22.637 9.948 -20.848 1.00 57.91 236 HIS A C 1
ATOM 1787 O O . HIS A 1 236 ? 21.490 9.876 -21.289 1.00 57.91 236 HIS A O 1
ATOM 1793 N N . ASP A 1 237 ? 23.705 10.024 -21.643 1.00 70.75 237 ASP A N 1
ATOM 1794 C CA . ASP A 1 237 ? 23.657 9.892 -23.103 1.00 70.75 237 ASP A CA 1
ATOM 1795 C C . ASP A 1 237 ? 23.166 8.495 -23.579 1.00 70.75 237 ASP A C 1
ATOM 1797 O O . ASP A 1 237 ? 23.240 7.511 -22.829 1.00 70.75 237 ASP A O 1
ATOM 1801 N N . PRO A 1 238 ? 22.686 8.376 -24.836 1.00 73.50 238 PRO A N 1
ATOM 1802 C CA . PRO A 1 238 ? 22.170 7.125 -25.399 1.00 73.50 238 PRO A CA 1
ATOM 1803 C C . PRO A 1 238 ? 23.118 5.922 -25.301 1.00 73.50 238 PRO A C 1
ATOM 1805 O O . PRO A 1 238 ? 22.653 4.800 -25.094 1.00 73.50 238 PRO A O 1
ATOM 1808 N N . GLN A 1 239 ? 24.436 6.119 -25.410 1.00 78.81 239 GLN A N 1
ATOM 1809 C CA . GLN A 1 239 ? 25.406 5.020 -25.375 1.00 78.81 239 GLN A CA 1
ATOM 1810 C C . GLN A 1 239 ? 25.491 4.414 -23.975 1.00 78.81 239 GLN A C 1
ATOM 1812 O O . GLN A 1 239 ? 25.553 3.192 -23.828 1.00 78.81 239 GLN A O 1
ATOM 1817 N N . HIS A 1 240 ? 25.418 5.250 -22.940 1.00 76.31 240 HIS A N 1
ATOM 1818 C CA . HIS A 1 240 ? 25.365 4.782 -21.559 1.00 76.31 240 HIS A CA 1
ATOM 1819 C C . HIS A 1 240 ? 24.064 4.022 -21.264 1.00 76.31 240 HIS A C 1
ATOM 1821 O O . HIS A 1 240 ? 24.103 2.953 -20.655 1.00 76.31 240 HIS A O 1
ATOM 1827 N N . ILE A 1 241 ? 22.917 4.514 -21.747 1.00 74.94 241 ILE A N 1
ATOM 1828 C CA . ILE A 1 241 ? 21.620 3.826 -21.601 1.00 74.94 241 ILE A CA 1
ATOM 1829 C C . ILE A 1 241 ? 21.668 2.445 -22.272 1.00 74.94 241 ILE A C 1
ATOM 1831 O O . ILE A 1 241 ? 21.272 1.442 -21.672 1.00 74.94 241 ILE A O 1
ATOM 1835 N N . VAL A 1 242 ? 22.216 2.368 -23.489 1.00 84.12 242 VAL A N 1
ATOM 1836 C CA . VAL A 1 242 ? 22.439 1.098 -24.194 1.00 84.12 242 VAL A CA 1
ATOM 1837 C C . VAL A 1 242 ? 23.369 0.180 -23.395 1.00 84.12 242 VAL A C 1
ATOM 1839 O O . VAL A 1 242 ? 23.088 -1.013 -23.287 1.00 84.12 242 VAL A O 1
ATOM 1842 N N . GLY A 1 243 ? 24.432 0.709 -22.784 1.00 82.06 243 GLY A N 1
ATOM 1843 C CA . GLY A 1 243 ? 25.335 -0.054 -21.918 1.00 82.06 243 GLY A CA 1
ATOM 1844 C C . GLY A 1 243 ? 24.637 -0.660 -20.693 1.00 82.06 243 GLY A C 1
ATOM 1845 O O . GLY A 1 243 ? 24.867 -1.825 -20.357 1.00 82.06 243 GLY A O 1
ATOM 1846 N N . VAL A 1 244 ? 23.729 0.084 -20.056 1.00 80.25 244 VAL A N 1
ATOM 1847 C CA . VAL A 1 244 ? 22.922 -0.429 -18.936 1.00 80.25 244 VAL A CA 1
ATOM 1848 C C . VAL A 1 244 ? 21.995 -1.552 -19.402 1.00 80.25 244 VAL A C 1
ATOM 1850 O O . VAL A 1 244 ? 21.980 -2.627 -18.801 1.00 80.25 244 VAL A O 1
ATOM 1853 N N . ILE A 1 245 ? 21.294 -1.364 -20.522 1.00 85.25 245 ILE A N 1
ATOM 1854 C CA . ILE A 1 245 ? 20.412 -2.390 -21.100 1.00 85.25 245 ILE A CA 1
ATOM 1855 C C . ILE A 1 245 ? 21.192 -3.638 -21.497 1.00 85.25 245 ILE A C 1
ATOM 1857 O O . ILE A 1 245 ? 20.739 -4.750 -21.232 1.00 85.25 245 ILE A O 1
ATOM 1861 N N . GLN A 1 246 ? 22.381 -3.482 -22.080 1.00 88.19 246 GLN A N 1
ATOM 1862 C CA . GLN A 1 246 ? 23.278 -4.590 -22.402 1.00 88.19 246 GLN A CA 1
ATOM 1863 C C . GLN A 1 246 ? 23.651 -5.397 -21.159 1.00 88.19 246 GLN A C 1
ATOM 1865 O O . GLN A 1 246 ? 23.637 -6.630 -21.199 1.00 88.19 246 GLN A O 1
ATOM 1870 N N . ASN A 1 247 ? 23.967 -4.722 -20.053 1.00 84.06 247 ASN A N 1
ATOM 1871 C CA . ASN A 1 247 ? 24.295 -5.383 -18.794 1.00 84.06 247 ASN A CA 1
ATOM 1872 C C . ASN A 1 247 ? 23.083 -6.115 -18.205 1.00 84.06 247 ASN A C 1
ATOM 1874 O O . ASN A 1 247 ? 23.199 -7.292 -17.871 1.00 84.06 247 ASN A O 1
ATOM 1878 N N . MET A 1 248 ? 21.909 -5.480 -18.167 1.00 83.12 248 MET A N 1
ATOM 1879 C CA . MET A 1 248 ? 20.679 -6.115 -17.675 1.00 83.12 248 MET A CA 1
ATOM 1880 C C . MET A 1 248 ? 20.282 -7.322 -18.536 1.00 83.12 248 MET A C 1
ATOM 1882 O O . MET A 1 248 ? 20.025 -8.406 -18.017 1.00 83.12 248 MET A O 1
ATOM 1886 N N . THR A 1 249 ? 20.333 -7.174 -19.861 1.00 85.25 249 THR A N 1
ATOM 1887 C CA . THR A 1 249 ? 20.108 -8.263 -20.825 1.00 85.25 249 THR A CA 1
ATOM 1888 C C . THR A 1 249 ? 21.072 -9.416 -20.552 1.00 85.25 249 THR A C 1
ATOM 1890 O O . THR A 1 249 ? 20.661 -10.569 -20.458 1.00 85.25 249 THR A O 1
ATOM 1893 N N . ARG A 1 250 ? 22.364 -9.128 -20.349 1.00 86.94 250 ARG A N 1
ATOM 1894 C CA . ARG A 1 250 ? 23.378 -10.148 -20.050 1.00 86.94 250 ARG A CA 1
ATOM 1895 C C . ARG A 1 250 ? 23.057 -10.921 -18.772 1.00 86.94 250 ARG A C 1
ATOM 1897 O O . ARG A 1 250 ? 23.205 -12.143 -18.776 1.00 86.94 250 ARG A O 1
ATOM 1904 N N . THR A 1 251 ? 22.611 -10.243 -17.719 1.00 82.31 251 THR A N 1
ATOM 1905 C CA . THR A 1 251 ? 22.186 -10.877 -16.465 1.00 82.31 251 THR A CA 1
ATOM 1906 C C . THR A 1 251 ? 20.948 -11.761 -16.675 1.00 82.31 251 THR A C 1
ATOM 1908 O O . THR A 1 251 ? 20.958 -12.918 -16.253 1.00 82.31 251 THR A O 1
ATOM 1911 N N . LEU A 1 252 ? 19.926 -11.301 -17.414 1.00 81.19 252 LEU A N 1
ATOM 1912 C CA . LEU A 1 252 ? 18.744 -12.121 -17.742 1.00 81.19 252 LEU A CA 1
ATOM 1913 C C . LEU A 1 252 ? 19.116 -13.382 -18.538 1.00 81.19 252 LEU A C 1
ATOM 1915 O O . LEU A 1 252 ? 18.618 -14.474 -18.258 1.00 81.19 252 LEU A O 1
ATOM 1919 N N . LEU A 1 253 ? 20.024 -13.252 -19.506 1.00 85.12 253 LEU A N 1
ATOM 1920 C CA . LEU A 1 253 ? 20.460 -14.371 -20.339 1.00 85.12 253 LEU A CA 1
ATOM 1921 C C . LEU A 1 253 ? 21.307 -15.385 -19.556 1.00 85.12 253 LEU A C 1
ATOM 1923 O O . LEU A 1 253 ? 21.077 -16.591 -19.647 1.00 85.12 253 LEU A O 1
ATOM 1927 N N . LYS A 1 254 ? 22.307 -14.912 -18.798 1.00 83.56 254 LYS A N 1
ATOM 1928 C CA . LYS A 1 254 ? 23.297 -15.785 -18.145 1.00 83.56 254 LYS A CA 1
ATOM 1929 C C . LYS A 1 254 ? 22.827 -16.326 -16.803 1.00 83.56 254 LYS A C 1
ATOM 1931 O O . LYS A 1 254 ? 22.968 -17.518 -16.553 1.00 83.56 254 LYS A O 1
ATOM 1936 N N . GLU A 1 255 ? 22.285 -15.466 -15.949 1.00 78.81 255 GLU A N 1
ATOM 1937 C CA . GLU A 1 255 ? 21.969 -15.821 -14.562 1.00 78.81 255 GLU A CA 1
ATOM 1938 C C . GLU A 1 255 ? 20.545 -16.359 -14.429 1.00 78.81 255 GLU A C 1
ATOM 1940 O O . GLU A 1 255 ? 20.317 -17.335 -13.718 1.00 78.81 255 GLU A O 1
ATOM 1945 N N . LYS A 1 256 ? 19.585 -15.776 -15.160 1.00 73.00 256 LYS A N 1
ATOM 1946 C CA . LYS A 1 256 ? 18.178 -16.218 -15.148 1.00 73.00 256 LYS A CA 1
ATOM 1947 C C . LYS A 1 256 ? 17.845 -17.239 -16.246 1.00 73.00 256 LYS A C 1
ATOM 1949 O O . LYS A 1 256 ? 16.714 -17.710 -16.312 1.00 73.00 256 LYS A O 1
ATOM 1954 N N . ARG A 1 257 ? 18.828 -17.611 -17.081 1.00 80.94 257 ARG A N 1
ATOM 1955 C CA . ARG A 1 257 ? 18.711 -18.601 -18.174 1.00 80.94 257 ARG A CA 1
ATOM 1956 C C . ARG A 1 257 ? 17.560 -18.303 -19.148 1.00 80.94 257 ARG A C 1
ATOM 1958 O O . ARG A 1 257 ? 16.865 -19.218 -19.601 1.00 80.94 257 ARG A O 1
ATOM 1965 N N . LEU A 1 258 ? 17.359 -17.027 -19.467 1.00 80.62 258 LEU A N 1
ATOM 1966 C CA . LEU A 1 258 ? 16.362 -16.576 -20.438 1.00 80.62 258 LEU A CA 1
ATOM 1967 C C . LEU A 1 258 ? 16.973 -16.397 -21.838 1.00 80.62 258 LEU A C 1
ATOM 1969 O O . LEU A 1 258 ? 18.188 -16.454 -22.021 1.00 80.62 258 LEU A O 1
ATOM 1973 N N . VAL A 1 259 ? 16.118 -16.168 -22.830 1.00 82.44 259 VAL A N 1
ATOM 1974 C CA . VAL A 1 259 ? 16.453 -15.848 -24.220 1.00 82.44 259 VAL A CA 1
ATOM 1975 C C . VAL A 1 259 ? 15.700 -14.580 -24.599 1.00 82.44 259 VAL A C 1
ATOM 1977 O O . VAL A 1 259 ? 14.488 -14.521 -24.416 1.00 82.44 259 VAL A O 1
ATOM 1980 N N . ALA A 1 260 ? 16.415 -13.574 -25.099 1.00 82.94 260 ALA A N 1
ATOM 1981 C CA . ALA A 1 260 ? 15.828 -12.319 -25.560 1.00 82.94 260 ALA A CA 1
ATOM 1982 C C . ALA A 1 260 ? 15.259 -12.471 -26.975 1.00 82.94 260 ALA A C 1
ATOM 1984 O O . ALA A 1 260 ? 15.865 -13.140 -27.816 1.00 82.94 260 ALA A O 1
ATOM 1985 N N . ASN A 1 261 ? 14.148 -11.794 -27.259 1.00 81.19 261 ASN A N 1
ATOM 1986 C CA . ASN A 1 261 ? 13.727 -11.553 -28.632 1.00 81.19 261 ASN A CA 1
ATOM 1987 C C . ASN A 1 261 ? 14.710 -10.569 -29.296 1.00 81.19 261 ASN A C 1
ATOM 1989 O O . ASN A 1 261 ? 14.875 -9.433 -28.844 1.00 81.19 261 ASN A O 1
ATOM 1993 N N . ALA A 1 262 ? 15.391 -11.023 -30.351 1.00 81.38 262 ALA A N 1
ATOM 1994 C CA . ALA A 1 262 ? 16.407 -10.238 -31.046 1.00 81.38 262 ALA A CA 1
ATOM 1995 C C . ALA A 1 262 ? 15.821 -9.000 -31.745 1.00 81.38 262 ALA A C 1
ATOM 1997 O O . ALA A 1 262 ? 16.466 -7.951 -31.754 1.00 81.38 262 ALA A O 1
ATOM 1998 N N . ASP A 1 263 ? 14.601 -9.101 -32.275 1.00 78.69 263 ASP A N 1
ATOM 1999 C CA . ASP A 1 263 ? 13.932 -7.988 -32.950 1.00 78.69 263 ASP A CA 1
ATOM 2000 C C . ASP A 1 263 ? 13.572 -6.894 -31.947 1.00 78.69 263 ASP A C 1
ATOM 2002 O O . ASP A 1 263 ? 13.868 -5.723 -32.182 1.00 78.69 263 ASP A O 1
ATOM 2006 N N . ASP A 1 264 ? 13.051 -7.280 -30.781 1.00 75.25 264 ASP A N 1
ATOM 2007 C CA . ASP A 1 264 ? 12.744 -6.336 -29.707 1.00 75.25 264 ASP A CA 1
ATOM 2008 C C . ASP A 1 264 ? 14.010 -5.633 -29.188 1.00 75.25 264 ASP A C 1
ATOM 2010 O O . ASP A 1 264 ? 14.006 -4.426 -28.927 1.00 75.25 264 ASP A O 1
ATOM 2014 N N . TYR A 1 265 ? 15.115 -6.375 -29.044 1.00 84.00 265 TYR A N 1
ATOM 2015 C CA . TYR A 1 265 ? 16.392 -5.819 -28.596 1.00 84.00 265 TYR A CA 1
ATOM 2016 C C . TYR A 1 265 ? 16.941 -4.800 -29.603 1.00 84.00 265 TYR A C 1
ATOM 2018 O O . TYR A 1 265 ? 17.308 -3.684 -29.228 1.00 84.00 265 TYR A O 1
ATOM 2026 N N . ASN A 1 266 ? 16.949 -5.148 -30.891 1.00 85.06 266 ASN A N 1
ATOM 2027 C CA . ASN A 1 266 ? 17.416 -4.259 -31.953 1.00 85.06 266 ASN A CA 1
ATOM 2028 C C . ASN A 1 266 ? 16.519 -3.019 -32.085 1.00 85.06 266 ASN A C 1
ATOM 2030 O O . ASN A 1 266 ? 17.030 -1.902 -32.188 1.00 85.06 266 ASN A O 1
ATOM 2034 N N . ALA A 1 267 ? 15.197 -3.199 -32.006 1.00 77.62 267 ALA A N 1
ATOM 2035 C CA . ALA A 1 267 ? 14.231 -2.105 -31.988 1.00 77.62 267 ALA A CA 1
ATOM 2036 C C . ALA A 1 267 ? 14.442 -1.182 -30.781 1.00 77.62 267 ALA A C 1
ATOM 2038 O O . ALA A 1 267 ? 14.361 0.035 -30.918 1.00 77.62 267 ALA A O 1
ATOM 2039 N N . THR A 1 268 ? 14.791 -1.737 -29.619 1.00 81.31 268 THR A N 1
ATOM 2040 C CA . THR A 1 268 ? 15.088 -0.957 -28.414 1.00 81.31 268 THR A CA 1
ATOM 2041 C C . THR A 1 268 ? 16.353 -0.119 -28.564 1.00 81.31 268 THR A C 1
ATOM 2043 O O . THR A 1 268 ? 16.348 1.062 -28.225 1.00 81.31 268 THR A O 1
ATOM 2046 N N . VAL A 1 269 ? 17.432 -0.686 -29.111 1.00 87.56 269 VAL A N 1
ATOM 2047 C CA . VAL A 1 269 ? 18.668 0.068 -29.378 1.00 87.56 269 VAL A CA 1
ATOM 2048 C C . VAL A 1 269 ? 18.414 1.188 -30.391 1.00 87.56 269 VAL A C 1
ATOM 2050 O O . VAL A 1 269 ? 18.860 2.316 -30.182 1.00 87.56 269 VAL A O 1
ATOM 2053 N N . ALA A 1 270 ? 17.661 0.911 -31.461 1.00 83.94 270 ALA A N 1
ATOM 2054 C CA . ALA A 1 270 ? 17.272 1.923 -32.442 1.00 83.94 270 ALA A CA 1
ATOM 2055 C C . ALA A 1 270 ? 16.411 3.030 -31.812 1.00 83.94 270 ALA A C 1
ATOM 2057 O O . ALA A 1 270 ? 16.680 4.210 -32.028 1.00 83.94 270 ALA A O 1
ATOM 2058 N N . PHE A 1 271 ? 15.437 2.658 -30.978 1.00 79.62 271 PHE A N 1
ATOM 2059 C CA . PHE A 1 271 ? 14.600 3.586 -30.222 1.00 79.62 271 PHE A CA 1
ATOM 2060 C C . PHE A 1 271 ? 15.439 4.503 -29.317 1.00 79.62 271 PHE A C 1
ATOM 2062 O O . PHE A 1 271 ? 15.267 5.718 -29.350 1.00 79.62 271 PHE A O 1
ATOM 2069 N N . ILE A 1 272 ? 16.419 3.968 -28.587 1.00 82.75 272 ILE A N 1
ATOM 2070 C CA . ILE A 1 272 ? 17.276 4.781 -27.708 1.00 82.75 272 ILE A CA 1
ATOM 2071 C C . ILE A 1 272 ? 18.152 5.751 -28.491 1.00 82.75 272 ILE A C 1
ATOM 2073 O O . ILE A 1 272 ? 18.270 6.918 -28.120 1.00 82.75 272 ILE A O 1
ATOM 2077 N N . ASN A 1 273 ? 18.720 5.291 -29.604 1.00 84.88 273 ASN A N 1
ATOM 2078 C CA . ASN A 1 273 ? 19.537 6.134 -30.471 1.00 84.88 273 ASN A CA 1
ATOM 2079 C C . ASN A 1 273 ? 18.717 7.196 -31.214 1.00 84.88 273 ASN A C 1
ATOM 2081 O O . ASN A 1 273 ? 19.258 8.248 -31.545 1.00 84.88 273 ASN A O 1
ATOM 2085 N N . SER A 1 274 ? 17.428 6.940 -31.460 1.00 80.81 274 SER A N 1
ATOM 2086 C CA . SER A 1 274 ? 16.524 7.920 -32.070 1.00 80.81 274 SER A CA 1
ATOM 2087 C C . SER A 1 274 ? 16.236 9.107 -31.155 1.00 80.81 274 SER A C 1
ATOM 2089 O O . SER A 1 274 ? 15.892 10.176 -31.651 1.00 80.81 274 SER A O 1
ATOM 2091 N N . GLN A 1 275 ? 16.405 8.929 -29.836 1.00 73.12 275 GLN A N 1
ATOM 2092 C CA . GLN A 1 275 ? 16.180 9.968 -28.828 1.00 73.12 275 GLN A CA 1
ATOM 2093 C C . GLN A 1 275 ? 14.759 10.556 -28.862 1.00 73.12 275 GLN A C 1
ATOM 2095 O O . GLN A 1 275 ? 14.517 11.650 -28.365 1.00 73.12 275 GLN A O 1
ATOM 2100 N N . THR A 1 276 ? 13.801 9.829 -29.443 1.00 72.31 276 THR A N 1
ATOM 2101 C CA . THR A 1 276 ? 12.402 10.252 -29.486 1.00 72.31 276 THR A CA 1
ATOM 2102 C C . THR A 1 276 ? 11.673 9.812 -28.219 1.00 72.31 276 THR A C 1
ATOM 2104 O O . THR A 1 276 ? 11.838 8.655 -27.808 1.00 72.31 276 THR A O 1
ATOM 2107 N N . PRO A 1 277 ? 10.812 10.659 -27.629 1.00 68.69 277 PRO A N 1
ATOM 2108 C CA . PRO A 1 277 ? 9.941 10.249 -26.537 1.00 68.69 277 PRO A CA 1
ATOM 2109 C C . PRO A 1 277 ? 9.091 9.037 -26.905 1.00 68.69 277 PRO A C 1
ATOM 2111 O O . PRO A 1 277 ? 8.550 8.939 -28.007 1.00 68.69 277 PRO A O 1
ATOM 2114 N N . GLY A 1 278 ? 8.932 8.116 -25.962 1.00 63.72 278 GLY A N 1
ATOM 2115 C CA . GLY A 1 278 ? 8.152 6.907 -26.190 1.00 63.72 278 GLY A CA 1
ATOM 2116 C C . GLY A 1 278 ? 8.517 5.786 -25.235 1.00 63.72 278 GLY A C 1
ATOM 2117 O O . GLY A 1 278 ? 9.230 5.989 -24.251 1.00 63.72 278 GLY A O 1
ATOM 2118 N N . ALA A 1 279 ? 8.027 4.588 -25.529 1.00 70.50 279 ALA A N 1
ATOM 2119 C CA . ALA A 1 279 ? 8.380 3.392 -24.786 1.00 70.50 279 ALA A CA 1
ATOM 2120 C C . ALA A 1 279 ? 8.572 2.204 -25.727 1.00 70.50 279 ALA A C 1
ATOM 2122 O O . ALA A 1 279 ? 7.906 2.095 -26.755 1.00 70.50 279 ALA A O 1
ATOM 2123 N N . VAL A 1 280 ? 9.460 1.302 -25.333 1.00 73.12 280 VAL A N 1
ATOM 2124 C CA . VAL A 1 280 ? 9.752 0.048 -26.027 1.00 73.12 280 VAL A CA 1
ATOM 2125 C C . VAL A 1 280 ? 9.967 -1.058 -24.997 1.00 73.12 280 VAL A C 1
ATOM 2127 O O . VAL A 1 280 ? 10.215 -0.799 -23.817 1.00 73.12 280 VAL A O 1
ATOM 2130 N N . THR A 1 281 ? 9.810 -2.310 -25.407 1.00 72.69 281 THR A N 1
ATOM 2131 C CA . THR A 1 281 ? 9.934 -3.469 -24.521 1.00 72.69 281 THR A CA 1
ATOM 2132 C C . THR A 1 281 ? 10.715 -4.574 -25.207 1.00 72.69 281 THR A C 1
ATOM 2134 O O . THR A 1 281 ? 10.449 -4.886 -26.360 1.00 72.69 281 THR A O 1
ATOM 2137 N N . ILE A 1 282 ? 11.644 -5.175 -24.467 1.00 76.12 282 ILE A N 1
ATOM 2138 C CA . ILE A 1 282 ? 12.353 -6.399 -24.819 1.00 76.12 282 ILE A CA 1
ATOM 2139 C C . ILE A 1 282 ? 11.710 -7.552 -24.073 1.00 76.12 282 ILE A C 1
ATOM 2141 O O . ILE A 1 282 ? 11.739 -7.574 -22.841 1.00 76.12 282 ILE A O 1
ATOM 2145 N N . HIS A 1 283 ? 11.160 -8.518 -24.802 1.00 78.69 283 HIS A N 1
ATOM 2146 C CA . HIS A 1 283 ? 10.618 -9.729 -24.202 1.00 78.69 283 HIS A CA 1
ATOM 2147 C C . HIS A 1 283 ? 11.680 -10.821 -24.097 1.00 78.69 283 HIS A C 1
ATOM 2149 O O . HIS A 1 283 ? 12.543 -10.985 -24.965 1.00 78.69 283 HIS A O 1
ATOM 2155 N N . TYR A 1 284 ? 11.580 -11.598 -23.024 1.00 79.81 284 TYR A N 1
ATOM 2156 C CA . TYR A 1 284 ? 12.448 -12.721 -22.719 1.00 79.81 284 TYR A CA 1
ATOM 2157 C C . TYR A 1 284 ? 11.615 -13.961 -22.407 1.00 79.81 284 TYR A C 1
ATOM 2159 O O . TYR A 1 284 ? 10.623 -13.882 -21.681 1.00 79.81 284 TYR A O 1
ATOM 2167 N N . ALA A 1 285 ? 12.063 -15.117 -22.892 1.00 76.06 285 ALA A N 1
ATOM 2168 C CA . ALA A 1 285 ? 11.466 -16.417 -22.597 1.00 76.06 285 ALA A CA 1
ATOM 2169 C C . ALA A 1 285 ? 12.495 -17.367 -21.970 1.00 76.06 285 ALA A C 1
ATOM 2171 O O . ALA A 1 285 ? 13.683 -17.310 -22.285 1.00 76.06 285 ALA A O 1
ATOM 2172 N N . GLY A 1 286 ? 12.058 -18.253 -21.079 1.00 74.62 286 GLY A N 1
ATOM 2173 C CA . GLY A 1 286 ? 12.920 -19.250 -20.455 1.00 74.62 286 GLY A CA 1
ATOM 2174 C C . GLY A 1 286 ? 13.473 -20.236 -21.478 1.00 74.62 286 GLY A C 1
ATOM 2175 O O . GLY A 1 286 ? 12.728 -20.785 -22.287 1.00 74.62 286 GLY A O 1
ATOM 2176 N N . LYS A 1 287 ? 14.781 -20.511 -21.410 1.00 75.50 287 LYS A N 1
ATOM 2177 C CA . LYS A 1 287 ? 15.449 -21.455 -22.322 1.00 75.50 287 LYS A CA 1
ATOM 2178 C C . LYS A 1 287 ? 14.925 -22.891 -22.184 1.00 75.50 287 LYS A C 1
ATOM 2180 O O . LYS A 1 287 ? 14.936 -23.643 -23.150 1.00 75.50 287 LYS A O 1
ATOM 2185 N N . GLU A 1 288 ? 14.494 -23.264 -20.980 1.00 73.62 288 GLU A N 1
ATOM 2186 C CA . GLU A 1 288 ? 14.016 -24.616 -20.644 1.00 73.62 288 GLU A CA 1
ATOM 2187 C C . GLU A 1 288 ? 12.495 -24.677 -20.454 1.00 73.62 288 GLU A C 1
ATOM 2189 O O . GLU A 1 288 ? 11.892 -25.726 -20.657 1.00 73.62 288 GLU A O 1
ATOM 2194 N N . ASN A 1 289 ? 11.869 -23.553 -20.095 1.00 69.19 289 ASN A N 1
ATOM 2195 C CA . ASN A 1 289 ? 10.425 -23.433 -19.941 1.00 69.19 289 ASN A CA 1
ATOM 2196 C C . ASN A 1 289 ? 9.934 -22.111 -20.560 1.00 69.19 289 ASN A C 1
ATOM 2198 O O . ASN A 1 289 ? 10.097 -21.058 -19.940 1.00 69.19 289 ASN A O 1
ATOM 2202 N N . PRO A 1 290 ? 9.287 -22.148 -21.738 1.00 65.38 290 PRO A N 1
ATOM 2203 C CA . PRO A 1 290 ? 8.763 -20.954 -22.404 1.00 65.38 290 PRO A CA 1
ATOM 2204 C C . PRO A 1 290 ? 7.679 -20.197 -21.616 1.00 65.38 290 PRO A C 1
ATOM 2206 O O . PRO A 1 290 ? 7.393 -19.044 -21.930 1.00 65.38 290 PRO A O 1
ATOM 2209 N N . GLN A 1 291 ? 7.074 -20.822 -20.595 1.00 56.59 291 GLN A N 1
ATOM 2210 C CA . GLN A 1 291 ? 6.122 -20.168 -19.685 1.00 56.59 291 GLN A CA 1
ATOM 2211 C C . GLN A 1 291 ? 6.818 -19.220 -18.697 1.00 56.59 291 GLN A C 1
ATOM 2213 O O . GLN A 1 291 ? 6.180 -18.333 -18.135 1.00 56.59 291 GLN A O 1
ATOM 2218 N N . THR A 1 292 ? 8.127 -19.382 -18.474 1.00 52.72 292 THR A N 1
ATOM 2219 C CA . THR A 1 292 ? 8.927 -18.412 -17.727 1.00 52.72 292 THR A CA 1
ATOM 2220 C C . THR A 1 292 ? 9.171 -17.206 -18.628 1.00 52.72 292 THR A C 1
ATOM 2222 O O . THR A 1 292 ? 9.921 -17.305 -19.596 1.00 52.72 292 THR A O 1
ATOM 2225 N N . GLN A 1 293 ? 8.545 -16.073 -18.319 1.00 71.31 293 GLN A N 1
ATOM 2226 C CA . GLN A 1 293 ? 8.668 -14.847 -19.105 1.00 71.31 293 GLN A CA 1
ATOM 2227 C C . GLN A 1 293 ? 9.244 -13.714 -18.265 1.00 71.31 293 GLN A C 1
ATOM 2229 O O . GLN A 1 293 ? 8.959 -13.598 -17.072 1.00 71.31 293 GLN A O 1
ATOM 2234 N N . ALA A 1 294 ? 10.038 -12.865 -18.906 1.00 69.50 294 ALA A N 1
ATOM 2235 C CA . ALA A 1 294 ? 10.424 -11.576 -18.361 1.00 69.50 294 ALA A CA 1
ATOM 2236 C C . ALA A 1 294 ? 10.360 -10.507 -19.451 1.00 69.50 294 ALA A C 1
ATOM 2238 O O . ALA A 1 294 ? 10.379 -10.811 -20.642 1.00 69.50 294 ALA A O 1
ATOM 2239 N N . ALA A 1 295 ? 10.304 -9.251 -19.038 1.00 68.94 295 ALA A N 1
ATOM 2240 C CA . ALA A 1 295 ? 10.374 -8.105 -19.918 1.00 68.94 295 ALA A CA 1
ATOM 2241 C C . ALA A 1 295 ? 11.374 -7.094 -19.360 1.00 68.94 295 ALA A C 1
ATOM 2243 O O . ALA A 1 295 ? 11.489 -6.940 -18.144 1.00 68.94 295 ALA A O 1
ATOM 2244 N N . LEU A 1 296 ? 12.081 -6.414 -20.256 1.00 71.25 296 LEU A N 1
ATOM 2245 C CA . LEU A 1 296 ? 12.806 -5.185 -19.968 1.00 71.25 296 LEU A CA 1
ATOM 2246 C C . LEU A 1 296 ? 12.112 -4.077 -20.737 1.00 71.25 296 LEU A C 1
ATOM 2248 O O . LEU A 1 296 ? 12.066 -4.110 -21.961 1.00 71.25 296 LEU A O 1
ATOM 2252 N N . CYS A 1 297 ? 11.584 -3.099 -20.036 1.00 69.06 297 CYS A N 1
ATOM 2253 C CA . CYS A 1 297 ? 10.867 -2.005 -20.645 1.00 69.06 297 CYS A CA 1
ATOM 2254 C C . CYS A 1 297 ? 11.655 -0.712 -20.460 1.00 69.06 297 CYS A C 1
ATOM 2256 O O . CYS A 1 297 ? 12.223 -0.453 -19.397 1.00 69.06 297 CYS A O 1
ATOM 2258 N N . ILE A 1 298 ? 11.709 0.074 -21.527 1.00 76.75 298 ILE A N 1
ATOM 2259 C CA . ILE A 1 298 ? 12.516 1.279 -21.631 1.00 76.75 298 ILE A CA 1
ATOM 2260 C C . ILE A 1 298 ? 11.577 2.406 -22.026 1.00 76.75 298 ILE A C 1
ATOM 2262 O O . ILE A 1 298 ? 10.850 2.290 -23.013 1.00 76.75 298 ILE A O 1
ATOM 2266 N N . LYS A 1 299 ? 11.603 3.504 -21.276 1.00 72.50 299 LYS A N 1
ATOM 2267 C CA . LYS A 1 299 ? 10.840 4.711 -21.584 1.00 72.50 299 LYS A CA 1
ATOM 2268 C C . LYS A 1 299 ? 11.770 5.909 -21.659 1.00 72.50 299 LYS A C 1
ATOM 2270 O O . LYS A 1 299 ? 12.488 6.172 -20.700 1.00 72.50 299 LYS A O 1
ATOM 2275 N N . ILE A 1 300 ? 11.713 6.629 -22.775 1.00 69.38 300 ILE A N 1
ATOM 2276 C CA . ILE A 1 300 ? 12.423 7.894 -22.976 1.00 69.38 300 ILE A CA 1
ATOM 2277 C C . ILE A 1 300 ? 11.419 9.030 -22.839 1.00 69.38 300 ILE A C 1
ATOM 2279 O O . ILE A 1 300 ? 10.346 8.995 -23.449 1.00 69.38 300 ILE A O 1
ATOM 2283 N N . ALA A 1 301 ? 11.775 10.021 -22.028 1.00 61.00 301 ALA A N 1
ATOM 2284 C CA . ALA A 1 301 ? 11.042 11.267 -21.880 1.00 61.00 301 ALA A CA 1
ATOM 2285 C C . ALA A 1 301 ? 11.917 12.449 -22.329 1.00 61.00 301 ALA A C 1
ATOM 2287 O O . ALA A 1 301 ? 13.110 12.503 -22.013 1.00 61.00 301 ALA A O 1
ATOM 2288 N N . GLU A 1 302 ? 11.311 13.382 -23.066 1.00 48.88 302 GLU A N 1
ATOM 2289 C CA . GLU A 1 302 ? 11.905 14.685 -23.386 1.00 48.88 302 GLU A CA 1
ATOM 2290 C C . GLU A 1 302 ? 11.947 15.554 -22.121 1.00 48.88 302 GLU A C 1
ATOM 2292 O O . GLU A 1 302 ? 10.958 15.628 -21.387 1.00 48.88 302 GLU A O 1
ATOM 2297 N N . PHE A 1 303 ? 13.076 16.232 -21.879 1.00 45.28 303 PHE A N 1
ATOM 2298 C CA . PHE A 1 303 ? 13.072 17.407 -21.009 1.00 45.28 303 PHE A CA 1
ATOM 2299 C C . PHE A 1 303 ? 12.558 18.586 -21.835 1.00 45.28 303 PHE A C 1
ATOM 2301 O O . PHE A 1 303 ? 13.202 18.981 -22.808 1.00 45.28 303 PHE A O 1
ATOM 2308 N N . ILE A 1 304 ? 11.395 19.116 -21.459 1.00 36.00 304 ILE A N 1
ATOM 2309 C CA . ILE A 1 304 ? 10.983 20.463 -21.875 1.00 36.00 304 ILE A CA 1
ATOM 2310 C C . ILE A 1 304 ? 11.835 21.482 -21.105 1.00 36.00 304 ILE A C 1
ATOM 2312 O O . ILE A 1 304 ? 12.287 21.145 -19.983 1.00 36.00 304 ILE A O 1
#

Foldseek 3Di:
DDQFLDKDDDQFKIKTWGLPCLVVQWIWIKIWGFPGPDVGHTDDIDIDIAHCDDCLHLLVLLLCLVVVVLVVLQVVQVVVCVVVVHPFGDFSGKGKAWDDLCRDPNSGFTKIWMWTWGQDPPARIKIKIKMWGWDADPVRGIDHDPPTDMDMGIDGDHSVSSNSSSVSSVVSVVVSVQPQQQEAPNPVDDPPDPPDDDDDDDDDDDDDDDDPFQQKKKWKFKDLCPVSRDIDIDRDALVVVLVVVVVVVCCCCPVVVKDKDPVQNVVVSVVSVVLDFDKGKIKIAHPVHRVDIMIMMMGMHGHD

Sequence (304 aa):
MKEHLWEVQAAKSFCKMKKDWLSHERIHLSFVKHSGKPECKQELVIEGAIKLAGTDGAVNLSYLILTGRLRKIAEMKKKEAAEKQQRYVDPLFTSMGGTVASRSADGASCTFREFAVLCGTASEYVLRMLTCAGEQTSTGGIQPVSGAKRESIFVPISAGDLVCFAKAIEFAYQEYMTMVCSAPGYTGENKDAPQDQAPAGEAEPQAPAPAEHPRMSCIVWETGGITDGLPQAIKHDPQHIVGVIQNMTRTLLKEKRLVANADDYNATVAFINSQTPGAVTIHYAGKENPQTQAALCIKIAEFI